Protein AF-A0A6V7Y2M3-F1 (afdb_monomer_lite)

Organism: Meloidogyne enterolobii (NCBI:txid390850)

Structure (mmCIF, N/CA/C/O backbone):
data_AF-A0A6V7Y2M3-F1
#
_entry.id   AF-A0A6V7Y2M3-F1
#
loop_
_atom_site.group_PDB
_atom_site.id
_atom_site.type_symbol
_atom_site.label_atom_id
_atom_site.label_alt_id
_atom_site.label_comp_id
_atom_site.label_asym_id
_atom_site.label_entity_id
_atom_site.label_seq_id
_atom_site.pdbx_PDB_ins_code
_atom_site.Cartn_x
_atom_site.Cartn_y
_atom_site.Cartn_z
_atom_site.occupancy
_atom_site.B_iso_or_equiv
_atom_site.auth_seq_id
_atom_site.auth_comp_id
_atom_site.auth_asym_id
_atom_site.auth_atom_id
_atom_site.pdbx_PDB_model_num
ATOM 1 N N . MET A 1 1 ? 25.873 -4.556 -10.998 1.00 81.50 1 MET A N 1
ATOM 2 C CA . MET A 1 1 ? 27.287 -4.350 -11.364 1.00 81.50 1 MET A CA 1
ATOM 3 C C . MET A 1 1 ? 27.620 -2.895 -11.717 1.00 81.50 1 MET A C 1
ATOM 5 O O . MET A 1 1 ? 28.247 -2.240 -10.895 1.00 81.50 1 MET A O 1
ATOM 9 N N . ILE A 1 2 ? 27.152 -2.348 -12.850 1.00 82.19 2 ILE A N 1
ATOM 10 C CA . ILE A 1 2 ? 27.522 -1.003 -13.364 1.00 82.19 2 ILE A CA 1
ATOM 11 C C . ILE A 1 2 ? 27.383 0.120 -12.317 1.00 82.19 2 ILE A C 1
ATOM 13 O O . ILE A 1 2 ? 28.337 0.841 -12.037 1.00 82.19 2 ILE A O 1
ATOM 17 N N . GLN A 1 3 ? 26.228 0.227 -11.648 1.00 86.12 3 GLN A N 1
ATOM 18 C CA . GLN A 1 3 ? 26.003 1.250 -10.613 1.00 86.12 3 GLN A CA 1
ATOM 19 C C . GLN A 1 3 ? 26.925 1.116 -9.389 1.00 86.12 3 GLN A C 1
ATOM 21 O O . GLN A 1 3 ? 27.174 2.106 -8.708 1.00 86.12 3 GLN A O 1
ATOM 26 N N . ARG A 1 4 ? 27.410 -0.098 -9.078 1.00 85.06 4 ARG A N 1
ATOM 27 C CA . ARG A 1 4 ? 28.353 -0.325 -7.969 1.00 85.06 4 ARG A CA 1
ATOM 28 C C . ARG A 1 4 ? 29.742 0.184 -8.351 1.00 85.06 4 ARG A C 1
ATOM 30 O O . ARG A 1 4 ? 30.324 0.926 -7.570 1.00 85.06 4 ARG A O 1
ATOM 37 N N . ARG A 1 5 ? 30.207 -0.117 -9.572 1.00 82.25 5 ARG A N 1
ATOM 38 C CA . ARG A 1 5 ? 31.463 0.423 -10.127 1.00 82.25 5 ARG A CA 1
ATOM 39 C C . ARG A 1 5 ? 31.449 1.954 -10.163 1.00 82.25 5 ARG A C 1
ATOM 41 O O . ARG A 1 5 ? 32.404 2.582 -9.735 1.00 82.25 5 ARG A O 1
ATOM 48 N N . GLY A 1 6 ? 30.319 2.563 -10.531 1.00 83.38 6 GLY A N 1
ATOM 49 C CA . GLY A 1 6 ? 30.146 4.024 -10.543 1.00 83.38 6 GLY A CA 1
ATOM 50 C C . GLY A 1 6 ? 30.219 4.735 -9.179 1.00 83.38 6 GLY A C 1
ATOM 51 O O . GLY A 1 6 ? 30.109 5.964 -9.141 1.00 83.38 6 GLY A O 1
ATOM 52 N N . ARG A 1 7 ? 30.382 3.999 -8.066 1.00 87.25 7 ARG A N 1
ATOM 53 C CA . ARG A 1 7 ? 30.661 4.559 -6.729 1.00 87.25 7 ARG A CA 1
ATOM 54 C C . ARG A 1 7 ? 32.150 4.821 -6.498 1.00 87.25 7 ARG A C 1
ATOM 56 O O . ARG A 1 7 ? 32.467 5.694 -5.702 1.00 87.25 7 ARG A O 1
ATOM 63 N N . ALA A 1 8 ? 33.035 4.113 -7.199 1.00 84.44 8 ALA A N 1
ATOM 64 C CA . ALA A 1 8 ? 34.479 4.302 -7.130 1.00 84.44 8 ALA A CA 1
ATOM 65 C C . ALA A 1 8 ? 34.948 4.974 -8.431 1.00 84.44 8 ALA A C 1
ATOM 67 O O . ALA A 1 8 ? 35.197 4.319 -9.439 1.00 84.44 8 ALA A O 1
ATOM 68 N N . ARG A 1 9 ? 34.943 6.314 -8.430 1.00 84.50 9 ARG A N 1
ATOM 69 C CA . ARG A 1 9 ? 35.162 7.148 -9.630 1.00 84.50 9 ARG A CA 1
ATOM 70 C C . ARG A 1 9 ? 36.597 7.637 -9.790 1.00 84.50 9 ARG A C 1
ATOM 72 O O . ARG A 1 9 ? 36.931 8.198 -10.828 1.00 84.50 9 ARG A O 1
ATOM 79 N N . GLN A 1 10 ? 37.429 7.451 -8.768 1.00 90.25 10 GLN A N 1
ATOM 80 C CA . GLN A 1 10 ? 38.828 7.845 -8.826 1.00 90.25 10 GLN A CA 1
ATOM 81 C C . GLN A 1 10 ? 39.563 6.986 -9.859 1.00 90.25 10 GLN A C 1
ATOM 83 O O . GLN A 1 10 ? 39.274 5.794 -10.015 1.00 90.25 10 GLN A O 1
ATOM 88 N N . LYS A 1 11 ? 40.526 7.586 -10.562 1.00 87.88 11 LYS A N 1
ATOM 89 C CA . LYS A 1 11 ? 41.384 6.863 -11.503 1.00 87.88 11 LYS A CA 1
ATOM 90 C C . LYS A 1 11 ? 42.039 5.670 -10.792 1.00 87.88 11 LYS A C 1
ATOM 92 O O . LYS A 1 11 ? 42.517 5.815 -9.673 1.00 87.88 11 LYS A O 1
ATOM 97 N N . ASN A 1 12 ? 42.043 4.509 -11.447 1.00 87.25 12 ASN A N 1
ATOM 98 C CA . ASN A 1 12 ? 42.551 3.235 -10.913 1.00 87.25 12 ASN A CA 1
ATOM 99 C C . ASN A 1 12 ? 41.790 2.688 -9.688 1.00 87.25 12 ASN A C 1
ATOM 101 O O . ASN A 1 12 ? 42.347 1.931 -8.897 1.00 87.25 12 ASN A O 1
ATOM 105 N N . SER A 1 13 ? 40.511 3.039 -9.534 1.00 87.94 13 SER A N 1
ATOM 106 C CA . SER A 1 13 ? 39.651 2.418 -8.522 1.00 87.94 13 SER A CA 1
ATOM 107 C C . SER A 1 13 ? 39.492 0.913 -8.752 1.00 87.94 13 SER A C 1
ATOM 109 O O . SER A 1 13 ? 39.280 0.462 -9.878 1.00 87.94 13 SER A O 1
ATOM 111 N N . LEU A 1 14 ? 39.520 0.144 -7.664 1.00 86.38 14 LEU A N 1
ATOM 112 C CA . LEU A 1 14 ? 39.331 -1.305 -7.677 1.00 86.38 14 LEU A CA 1
ATOM 113 C C . LEU A 1 14 ? 37.933 -1.673 -7.172 1.00 86.38 14 LEU A C 1
ATOM 115 O O . LEU A 1 14 ? 37.422 -1.093 -6.216 1.00 86.38 14 LEU A O 1
ATOM 119 N N . SER A 1 15 ? 37.324 -2.677 -7.801 1.00 86.06 15 SER A N 1
ATOM 120 C CA . SER A 1 15 ? 36.087 -3.302 -7.332 1.00 86.06 15 SER A CA 1
ATOM 121 C C . SER A 1 15 ? 36.330 -4.800 -7.229 1.00 86.06 15 SER A C 1
ATOM 123 O O . SER A 1 15 ? 36.499 -5.468 -8.244 1.00 86.06 15 SER A O 1
ATOM 125 N N . ILE A 1 16 ? 36.353 -5.313 -6.001 1.00 88.00 16 ILE A N 1
ATOM 126 C CA . ILE A 1 16 ? 36.665 -6.714 -5.703 1.00 88.00 16 ILE A CA 1
ATOM 127 C C . ILE A 1 16 ? 35.368 -7.432 -5.324 1.00 88.00 16 ILE A C 1
ATOM 129 O O . ILE A 1 16 ? 34.601 -6.934 -4.498 1.00 88.00 16 ILE A O 1
ATOM 133 N N . LEU A 1 17 ? 35.114 -8.589 -5.939 1.00 88.62 17 LEU A N 1
ATOM 134 C CA . LEU A 1 17 ? 34.044 -9.497 -5.535 1.00 88.62 17 LEU A CA 1
ATOM 135 C C . LEU A 1 17 ? 34.620 -10.517 -4.552 1.00 88.62 17 LEU A C 1
ATOM 137 O O . LEU A 1 17 ? 35.493 -11.296 -4.914 1.00 88.62 17 LEU A O 1
ATOM 141 N N . LEU A 1 18 ? 34.115 -10.518 -3.322 1.00 90.50 18 LEU A N 1
ATOM 142 C CA . LEU A 1 18 ? 34.398 -11.559 -2.338 1.00 90.50 18 LEU A CA 1
ATOM 143 C C . LEU A 1 18 ? 33.155 -12.440 -2.228 1.00 90.50 18 LEU A C 1
ATOM 145 O O . LEU A 1 18 ? 32.134 -12.001 -1.696 1.00 90.50 18 LEU A O 1
ATOM 149 N N . ALA A 1 19 ? 33.223 -13.652 -2.770 1.00 89.69 19 ALA A N 1
ATOM 150 C CA . ALA A 1 19 ? 32.128 -14.612 -2.741 1.00 89.69 19 ALA A CA 1
ATOM 151 C C . ALA A 1 19 ? 32.662 -16.003 -2.385 1.00 89.69 19 ALA A C 1
ATOM 153 O O . ALA A 1 19 ? 33.678 -16.433 -2.918 1.00 89.69 19 ALA A O 1
ATOM 154 N N . LEU A 1 20 ? 31.964 -16.686 -1.476 1.00 89.62 20 LEU A N 1
ATOM 155 C CA . LEU A 1 20 ? 32.189 -18.101 -1.152 1.00 89.62 20 LEU A CA 1
ATOM 156 C C . LEU A 1 20 ? 31.235 -19.021 -1.931 1.00 89.62 20 LEU A C 1
ATOM 158 O O . LEU A 1 20 ? 31.437 -20.228 -1.983 1.00 89.62 20 LEU A O 1
ATOM 162 N N . ASP A 1 21 ? 30.185 -18.438 -2.511 1.00 92.94 21 ASP A N 1
ATOM 163 C CA . ASP A 1 21 ? 29.147 -19.119 -3.276 1.00 92.94 21 ASP A CA 1
ATOM 164 C C . ASP A 1 21 ? 29.395 -18.936 -4.779 1.00 92.94 21 ASP A C 1
ATOM 166 O O . ASP A 1 21 ? 29.441 -17.809 -5.287 1.00 92.94 21 ASP A O 1
ATOM 170 N N . THR A 1 22 ? 29.509 -20.054 -5.493 1.00 88.19 22 THR A N 1
ATOM 171 C CA . THR A 1 22 ? 29.711 -20.097 -6.946 1.00 88.19 22 THR A CA 1
ATOM 172 C C . THR A 1 22 ? 28.516 -19.534 -7.716 1.00 88.19 22 THR A C 1
ATOM 174 O O . THR A 1 22 ? 28.684 -19.007 -8.818 1.00 88.19 22 THR A O 1
ATOM 177 N N . GLY A 1 23 ? 27.311 -19.547 -7.135 1.00 91.75 23 GLY A N 1
ATOM 178 C CA . GLY A 1 23 ? 26.132 -18.920 -7.733 1.00 91.75 23 GLY A CA 1
ATOM 179 C C . GLY A 1 23 ? 26.277 -17.401 -7.868 1.00 91.75 23 GLY A C 1
ATOM 180 O O . GLY A 1 23 ? 25.844 -16.813 -8.863 1.00 91.75 23 GLY A O 1
ATOM 181 N N . VAL A 1 24 ? 26.941 -16.754 -6.904 1.00 88.62 24 VAL A N 1
ATOM 182 C CA . VAL A 1 24 ? 27.200 -15.306 -6.933 1.00 88.62 24 VAL A CA 1
ATOM 183 C C . VAL A 1 24 ? 28.228 -14.956 -8.008 1.00 88.62 24 VAL A C 1
ATOM 185 O O . VAL A 1 24 ? 28.047 -13.973 -8.728 1.00 88.62 24 VAL A O 1
ATOM 188 N N . GLU A 1 25 ? 29.272 -15.773 -8.153 1.00 89.56 25 GLU A N 1
ATOM 189 C CA . GLU A 1 25 ? 30.275 -15.625 -9.211 1.00 89.56 25 GLU A CA 1
ATOM 190 C C . GLU A 1 25 ? 29.639 -15.746 -10.603 1.00 89.56 25 GLU A C 1
ATOM 192 O O . GLU A 1 25 ? 29.791 -14.851 -11.440 1.00 89.56 25 GLU A O 1
ATOM 197 N N . GLN A 1 26 ? 28.849 -16.799 -10.833 1.00 91.81 26 GLN A N 1
ATOM 198 C CA . GLN A 1 26 ? 28.147 -17.010 -12.102 1.00 91.81 26 GLN A CA 1
ATOM 199 C C . GLN A 1 26 ? 27.176 -15.868 -12.416 1.00 91.81 26 GLN A C 1
ATOM 201 O O . GLN A 1 26 ? 27.116 -15.394 -13.553 1.00 91.81 26 GLN A O 1
ATOM 206 N N . ALA A 1 27 ? 26.433 -15.383 -11.418 1.00 91.88 27 ALA A N 1
ATOM 207 C CA . ALA A 1 27 ? 25.538 -14.245 -11.592 1.00 91.88 27 ALA A CA 1
ATOM 208 C C . ALA A 1 27 ? 26.299 -12.970 -11.989 1.00 91.88 27 ALA A C 1
ATOM 210 O O . ALA A 1 27 ? 25.821 -12.208 -12.836 1.00 91.88 27 ALA A O 1
ATOM 211 N N . GLU A 1 28 ? 27.482 -12.736 -11.414 1.00 91.00 28 GLU A N 1
ATOM 212 C CA . GLU A 1 28 ? 28.319 -11.594 -11.776 1.00 91.00 28 GLU A CA 1
ATOM 213 C C . GLU A 1 28 ? 28.882 -11.756 -13.195 1.00 91.00 28 GLU A C 1
ATOM 215 O O . GLU A 1 28 ? 28.772 -10.831 -13.997 1.00 91.00 28 GLU A O 1
ATOM 220 N N . TYR A 1 29 ? 29.342 -12.944 -13.582 1.00 91.56 29 TYR A N 1
ATOM 221 C CA . TYR A 1 29 ? 29.767 -13.212 -14.959 1.00 91.56 29 TYR A CA 1
ATOM 222 C C . TYR A 1 29 ? 28.636 -12.988 -15.983 1.00 91.56 29 TYR A C 1
ATOM 224 O O . TYR A 1 29 ? 28.813 -12.283 -16.983 1.00 91.56 29 TYR A O 1
ATOM 232 N N . LEU A 1 30 ? 27.427 -13.485 -15.701 1.00 94.62 30 LEU A N 1
ATOM 233 C CA . LEU A 1 30 ? 26.243 -13.251 -16.537 1.00 94.62 30 LEU A CA 1
ATOM 234 C C . LEU A 1 30 ? 25.892 -11.763 -16.644 1.00 94.62 30 LEU A C 1
ATOM 236 O O . LEU A 1 30 ? 25.469 -11.296 -17.703 1.00 94.62 30 LEU A O 1
ATOM 240 N N . ASN A 1 31 ? 26.067 -10.995 -15.569 1.00 93.50 31 ASN A N 1
ATOM 241 C CA . ASN A 1 31 ? 25.846 -9.552 -15.601 1.00 93.50 31 ASN A CA 1
ATOM 242 C C . ASN A 1 31 ? 26.855 -8.833 -16.514 1.00 93.50 31 ASN A C 1
ATOM 244 O O . ASN A 1 31 ? 26.456 -7.883 -17.188 1.00 93.50 31 ASN A O 1
ATOM 248 N N . MET A 1 32 ? 28.110 -9.297 -16.597 1.00 92.25 32 MET A N 1
ATOM 249 C CA . MET A 1 32 ? 29.107 -8.747 -17.531 1.00 92.25 32 MET A CA 1
ATOM 250 C C . MET A 1 32 ? 28.706 -9.024 -18.980 1.00 92.25 32 MET A C 1
ATOM 252 O O . MET A 1 32 ? 28.772 -8.136 -19.829 1.00 92.25 32 MET A O 1
ATOM 256 N N . GLN A 1 33 ? 28.231 -10.240 -19.265 1.00 95.25 33 GLN A N 1
ATOM 257 C CA . GLN A 1 33 ? 27.738 -10.585 -20.599 1.00 95.25 33 GLN A CA 1
ATOM 258 C C . GLN A 1 33 ? 26.510 -9.752 -20.991 1.00 95.25 33 GLN A C 1
ATOM 260 O O . GLN A 1 33 ? 26.429 -9.265 -22.120 1.00 95.25 33 GLN A O 1
ATOM 265 N N . LYS A 1 34 ? 25.574 -9.533 -20.058 1.00 95.56 34 LYS A N 1
ATOM 266 C CA . LYS A 1 34 ? 24.408 -8.658 -20.270 1.00 95.56 34 LYS A CA 1
ATOM 267 C C . LYS A 1 34 ? 24.815 -7.211 -20.540 1.00 95.56 34 LYS A C 1
ATOM 269 O O . LYS A 1 34 ? 24.211 -6.576 -21.397 1.00 95.56 34 LYS A O 1
ATOM 274 N N . GLU A 1 35 ? 25.832 -6.698 -19.848 1.00 94.38 35 GLU A N 1
ATOM 275 C CA . GLU A 1 35 ? 26.394 -5.366 -20.106 1.00 94.38 35 GLU A CA 1
ATOM 276 C C . GLU A 1 35 ? 26.969 -5.274 -21.529 1.00 94.38 35 GLU A C 1
ATOM 278 O O . GLU A 1 35 ? 26.619 -4.356 -22.271 1.00 94.38 35 GLU A O 1
ATOM 283 N N . ALA A 1 36 ? 27.760 -6.261 -21.958 1.00 94.38 36 ALA A N 1
ATOM 284 C CA . ALA A 1 36 ? 28.292 -6.306 -23.321 1.00 94.38 36 ALA A CA 1
ATOM 285 C C . ALA A 1 36 ? 27.179 -6.395 -24.382 1.00 94.38 36 ALA A C 1
ATOM 287 O O . ALA A 1 36 ? 27.228 -5.703 -25.401 1.00 94.38 36 ALA A O 1
ATOM 288 N N . MET A 1 37 ? 26.151 -7.212 -24.139 1.00 96.75 37 MET A N 1
ATOM 289 C CA . MET A 1 37 ? 24.987 -7.325 -25.020 1.00 96.75 37 MET A CA 1
ATOM 290 C C . MET A 1 37 ? 24.211 -6.006 -25.100 1.00 96.75 37 MET A C 1
ATOM 292 O O . MET A 1 37 ? 23.880 -5.564 -26.196 1.00 96.75 37 MET A O 1
ATOM 296 N N . MET A 1 38 ? 23.982 -5.343 -23.963 1.00 96.06 38 MET A N 1
ATOM 297 C CA . MET A 1 38 ? 23.338 -4.030 -23.905 1.00 96.06 38 MET A CA 1
ATOM 298 C C . MET A 1 38 ? 24.094 -3.005 -24.757 1.00 96.06 38 MET A C 1
ATOM 300 O O . MET A 1 38 ? 23.467 -2.304 -25.547 1.00 96.06 38 MET A O 1
ATOM 304 N N . MET A 1 39 ? 25.426 -2.950 -24.651 1.00 95.44 39 MET A N 1
ATOM 305 C CA . MET A 1 39 ? 26.241 -2.037 -25.461 1.00 95.44 39 MET A CA 1
ATOM 306 C C . MET A 1 39 ? 26.124 -2.327 -26.961 1.00 95.44 39 MET A C 1
ATOM 308 O O . MET A 1 39 ? 25.963 -1.396 -27.745 1.00 95.44 39 MET A O 1
ATOM 312 N N . ARG A 1 40 ? 26.123 -3.603 -27.369 1.00 96.25 40 ARG A N 1
ATOM 313 C CA . ARG A 1 40 ? 25.898 -3.985 -28.776 1.00 96.25 40 ARG A CA 1
ATOM 314 C C . ARG A 1 40 ? 24.517 -3.560 -29.273 1.00 96.25 40 ARG A C 1
ATOM 316 O O . ARG A 1 40 ? 24.406 -3.031 -30.373 1.00 96.25 40 ARG A O 1
ATOM 323 N N . CYS A 1 41 ? 23.476 -3.743 -28.460 1.00 95.12 41 CYS A N 1
ATOM 324 C CA . CYS A 1 41 ? 22.132 -3.275 -28.795 1.00 95.12 41 CYS A CA 1
ATOM 325 C C . CYS A 1 41 ? 22.076 -1.748 -28.933 1.00 95.12 41 CYS A C 1
ATOM 327 O O . CYS A 1 41 ? 21.407 -1.255 -29.832 1.00 95.12 41 CYS A O 1
ATOM 329 N N . LEU A 1 42 ? 22.778 -0.998 -28.077 1.00 94.38 42 LEU A N 1
ATOM 330 C CA . LEU A 1 42 ? 22.834 0.464 -28.170 1.00 94.38 42 LEU A CA 1
ATOM 331 C C . LEU A 1 42 ? 23.505 0.931 -29.463 1.00 94.38 42 LEU A C 1
ATOM 333 O O . LEU A 1 42 ? 22.960 1.810 -30.123 1.00 94.38 42 LEU A O 1
ATOM 337 N N . ILE A 1 43 ? 24.629 0.318 -29.843 1.00 95.38 43 ILE A N 1
ATOM 338 C CA . ILE A 1 43 ? 25.310 0.613 -31.112 1.00 95.38 43 ILE A CA 1
ATOM 339 C C . ILE A 1 43 ? 24.364 0.338 -32.285 1.00 95.38 43 ILE A C 1
ATOM 341 O O . ILE A 1 43 ? 24.123 1.215 -33.106 1.00 95.38 43 ILE A O 1
ATOM 345 N N . ASN A 1 44 ? 23.726 -0.833 -32.301 1.00 94.06 44 ASN A N 1
ATOM 346 C CA . ASN A 1 44 ? 22.784 -1.186 -33.360 1.00 94.06 44 ASN A CA 1
ATOM 347 C C . ASN A 1 44 ? 21.578 -0.224 -33.440 1.00 94.06 44 ASN A C 1
ATOM 349 O O . ASN A 1 44 ? 21.119 0.119 -34.530 1.00 94.06 44 ASN A O 1
ATOM 353 N N . LEU A 1 45 ? 21.078 0.252 -32.295 1.00 92.31 45 LEU A N 1
ATOM 354 C CA . LEU A 1 45 ? 20.019 1.263 -32.248 1.00 92.31 45 LEU A CA 1
ATOM 355 C C . LEU A 1 45 ? 20.484 2.618 -32.793 1.00 92.31 45 LEU A C 1
ATOM 357 O O . LEU A 1 45 ? 19.697 3.292 -33.449 1.00 92.31 45 LEU A O 1
ATOM 361 N N . GLN A 1 46 ? 21.733 3.010 -32.532 1.00 90.94 46 GLN A N 1
ATOM 362 C CA . GLN A 1 46 ? 22.326 4.244 -33.061 1.00 90.94 46 GLN A CA 1
ATOM 363 C C . GLN A 1 46 ? 22.559 4.174 -34.576 1.00 90.94 46 GLN A C 1
ATOM 365 O O . GLN A 1 46 ? 22.417 5.183 -35.258 1.00 90.94 46 GLN A O 1
ATOM 370 N N . GLU A 1 47 ? 22.879 2.992 -35.101 1.00 93.12 47 GLU A N 1
ATOM 371 C CA . GLU A 1 47 ? 23.061 2.740 -36.538 1.00 93.12 47 GLU A CA 1
ATOM 372 C C . GLU A 1 47 ? 21.729 2.624 -37.300 1.00 93.12 47 GLU A C 1
ATOM 374 O O . GLU A 1 47 ? 21.682 2.767 -38.523 1.00 93.12 47 GLU A O 1
ATOM 379 N N . THR A 1 48 ? 20.625 2.368 -36.594 1.00 91.38 48 THR A N 1
ATOM 380 C CA . THR A 1 48 ? 19.295 2.270 -37.201 1.00 91.38 48 THR A CA 1
ATOM 381 C C . THR A 1 48 ? 18.800 3.651 -37.629 1.00 91.38 48 THR A C 1
ATOM 383 O O . THR A 1 48 ? 18.814 4.600 -36.849 1.00 91.38 48 THR A O 1
ATOM 386 N N . SER A 1 49 ? 18.284 3.767 -38.858 1.00 93.06 49 SER A N 1
ATOM 387 C CA . SER A 1 49 ? 17.736 5.037 -39.347 1.00 93.06 49 SER A CA 1
ATOM 388 C C . SER A 1 49 ? 16.579 5.540 -38.476 1.00 93.06 49 SER A C 1
ATOM 390 O O . SER A 1 49 ? 15.744 4.766 -37.996 1.00 93.06 49 SER A O 1
ATOM 392 N N . GLU A 1 50 ? 16.491 6.861 -38.312 1.00 92.81 50 GLU A N 1
ATOM 393 C CA . GLU A 1 50 ? 15.495 7.494 -37.443 1.00 92.81 50 GLU A CA 1
ATOM 394 C C . GLU A 1 50 ? 14.057 7.100 -37.820 1.00 92.81 50 GLU A C 1
ATOM 396 O O . GLU A 1 50 ? 13.233 6.816 -36.949 1.00 92.81 50 GLU A O 1
ATOM 401 N N . THR A 1 51 ? 13.758 7.017 -39.119 1.00 93.38 51 THR A N 1
ATOM 402 C CA . THR A 1 51 ? 12.442 6.609 -39.632 1.00 93.38 51 THR A CA 1
ATOM 403 C C . THR A 1 51 ? 12.093 5.178 -39.224 1.00 93.38 51 THR A C 1
ATOM 405 O O . THR A 1 51 ? 10.992 4.924 -38.730 1.00 93.38 51 THR A O 1
ATOM 408 N N . ASN A 1 52 ? 13.035 4.240 -39.366 1.00 92.75 52 ASN A N 1
ATOM 409 C CA . ASN A 1 52 ? 12.817 2.846 -38.982 1.00 92.75 52 ASN A CA 1
ATOM 410 C C . ASN A 1 52 ? 12.657 2.708 -37.467 1.00 92.75 52 ASN A C 1
ATOM 412 O O . ASN A 1 52 ? 11.756 2.003 -37.007 1.00 92.75 52 ASN A O 1
ATOM 416 N N . LEU A 1 53 ? 13.472 3.424 -36.692 1.00 93.31 53 LEU A N 1
ATOM 417 C CA . LEU A 1 53 ? 13.381 3.419 -35.238 1.00 93.31 53 LEU A CA 1
ATOM 418 C C . LEU A 1 53 ? 12.037 3.988 -34.754 1.00 93.31 53 LEU A C 1
ATOM 420 O O . LEU A 1 53 ? 11.375 3.376 -33.913 1.00 93.31 53 LEU A O 1
ATOM 424 N N . LYS A 1 54 ? 11.576 5.109 -35.326 1.00 94.56 54 LYS A N 1
ATOM 425 C CA . LYS A 1 54 ? 10.249 5.687 -35.038 1.00 94.56 54 LYS A CA 1
ATOM 426 C C . LYS A 1 54 ? 9.124 4.695 -35.326 1.00 94.56 54 LYS A C 1
ATOM 428 O O . LYS A 1 54 ? 8.231 4.533 -34.493 1.00 94.56 54 LYS A O 1
ATOM 433 N N . ASN A 1 55 ? 9.184 3.998 -36.459 1.00 95.31 55 ASN A N 1
ATOM 434 C CA . ASN A 1 55 ? 8.183 2.994 -36.824 1.00 95.31 55 ASN A CA 1
ATOM 435 C C . ASN A 1 55 ? 8.153 1.826 -35.826 1.00 95.31 55 ASN A C 1
ATOM 437 O O . ASN A 1 55 ? 7.075 1.442 -35.370 1.00 95.31 55 ASN A O 1
ATOM 441 N N . GLN A 1 56 ? 9.318 1.315 -35.414 1.00 93.81 56 GLN A N 1
ATOM 442 C CA . GLN A 1 56 ? 9.409 0.258 -34.399 1.00 93.81 56 GLN A CA 1
ATOM 443 C C . GLN A 1 56 ? 8.858 0.709 -33.039 1.00 93.81 56 GLN A C 1
ATOM 445 O O . GLN A 1 56 ? 8.108 -0.029 -32.396 1.00 93.81 56 GLN A O 1
ATOM 450 N N . ILE A 1 57 ? 9.176 1.936 -32.613 1.00 95.31 57 ILE A N 1
ATOM 451 C CA . ILE A 1 57 ? 8.648 2.515 -31.369 1.00 95.31 57 ILE A CA 1
ATOM 452 C C . ILE A 1 57 ? 7.123 2.624 -31.435 1.00 95.31 57 ILE A C 1
ATOM 454 O O . ILE A 1 57 ? 6.441 2.241 -30.482 1.00 95.31 57 ILE A O 1
ATOM 458 N N . ASN A 1 58 ? 6.574 3.112 -32.548 1.00 96.06 58 ASN A N 1
ATOM 459 C CA . ASN A 1 58 ? 5.129 3.246 -32.724 1.00 96.06 58 ASN A CA 1
ATOM 460 C C . ASN A 1 58 ? 4.427 1.883 -32.715 1.00 96.06 58 ASN A C 1
ATOM 462 O O . ASN A 1 58 ? 3.429 1.725 -32.011 1.00 96.06 58 ASN A O 1
ATOM 466 N N . ALA A 1 59 ? 4.988 0.880 -33.394 1.00 96.31 59 ALA A N 1
ATOM 467 C CA . ALA A 1 59 ? 4.473 -0.487 -33.358 1.00 96.31 59 ALA A CA 1
ATOM 468 C C . ALA A 1 59 ? 4.464 -1.057 -31.928 1.00 96.31 59 ALA A C 1
ATOM 470 O O . ALA A 1 59 ? 3.459 -1.614 -31.487 1.00 96.31 59 ALA A O 1
ATOM 471 N N . LYS A 1 60 ? 5.543 -0.850 -31.160 1.00 95.56 60 LYS A N 1
ATOM 472 C CA . LYS A 1 60 ? 5.632 -1.297 -29.759 1.00 95.56 60 LYS A CA 1
ATOM 473 C C . LYS A 1 60 ? 4.682 -0.548 -28.823 1.00 95.56 60 LYS A C 1
ATOM 475 O O . LYS A 1 60 ? 4.175 -1.141 -27.870 1.00 95.56 60 LYS A O 1
ATOM 480 N N . ARG A 1 61 ? 4.424 0.741 -29.068 1.00 95.81 61 ARG A N 1
ATOM 481 C CA . ARG A 1 61 ? 3.416 1.518 -28.324 1.00 95.81 61 ARG A CA 1
ATOM 482 C C . ARG A 1 61 ? 2.011 0.983 -28.572 1.00 95.81 61 ARG A C 1
ATOM 484 O O . ARG A 1 61 ? 1.257 0.814 -27.618 1.00 95.81 61 ARG A O 1
ATOM 491 N N . GLU A 1 62 ? 1.683 0.688 -29.823 1.00 96.12 62 GLU A N 1
ATOM 492 C CA . GLU A 1 62 ? 0.382 0.134 -30.192 1.00 96.12 62 GLU A CA 1
ATOM 493 C C . GLU A 1 62 ? 0.191 -1.288 -29.640 1.00 96.12 62 GLU A C 1
ATOM 495 O O . GLU A 1 62 ? -0.852 -1.598 -29.068 1.00 96.12 62 GLU A O 1
ATOM 500 N N . GLU A 1 63 ? 1.222 -2.136 -29.704 1.00 96.12 63 GLU A N 1
ATOM 501 C CA . GLU A 1 63 ? 1.215 -3.458 -29.065 1.00 96.12 63 GLU A CA 1
ATOM 502 C C . GLU A 1 63 ? 0.941 -3.352 -27.556 1.00 96.12 63 GLU A C 1
ATOM 504 O O . GLU A 1 63 ? 0.073 -4.052 -27.027 1.00 96.12 63 GLU A O 1
ATOM 509 N N . ARG A 1 64 ? 1.626 -2.431 -26.866 1.00 94.75 64 ARG A N 1
ATOM 510 C CA . ARG A 1 64 ? 1.416 -2.177 -25.435 1.00 94.75 64 ARG A CA 1
ATOM 511 C C . ARG A 1 64 ? -0.016 -1.736 -25.141 1.00 94.75 64 ARG A C 1
ATOM 513 O O . ARG A 1 64 ? -0.633 -2.301 -24.241 1.00 94.75 64 ARG A O 1
ATOM 520 N N . ARG A 1 65 ? -0.557 -0.794 -25.919 1.00 95.06 65 ARG A N 1
ATOM 521 C CA . ARG A 1 65 ? -1.942 -0.322 -25.770 1.00 95.06 65 ARG A CA 1
ATOM 522 C C . ARG A 1 65 ? -2.934 -1.482 -25.866 1.00 95.06 65 ARG A C 1
ATOM 524 O O . ARG A 1 65 ? -3.788 -1.629 -24.999 1.00 95.06 65 ARG A O 1
ATOM 531 N N . ARG A 1 66 ? -2.779 -2.362 -26.860 1.00 94.25 66 ARG A N 1
ATOM 532 C CA . ARG A 1 66 ? -3.656 -3.536 -27.034 1.00 94.25 66 ARG A CA 1
ATOM 533 C C . ARG A 1 66 ? -3.579 -4.512 -25.861 1.00 94.25 66 ARG A C 1
ATOM 535 O O . ARG A 1 66 ? -4.595 -5.093 -25.474 1.00 94.25 66 ARG A O 1
ATOM 542 N N . ILE A 1 67 ? -2.386 -4.715 -25.300 1.00 93.69 67 ILE A N 1
ATOM 543 C CA . ILE A 1 67 ? -2.200 -5.554 -24.109 1.00 93.69 67 ILE A CA 1
ATOM 544 C C . ILE A 1 67 ? -2.918 -4.930 -22.907 1.00 93.69 67 ILE A C 1
ATOM 546 O O . ILE A 1 67 ? -3.652 -5.635 -22.215 1.00 93.69 67 ILE A O 1
ATOM 550 N N . GLU A 1 68 ? -2.755 -3.626 -22.687 1.00 91.31 68 GLU A N 1
ATOM 551 C CA . GLU A 1 68 ? -3.405 -2.890 -21.596 1.00 91.31 68 GLU A CA 1
ATOM 552 C C . GLU A 1 68 ? -4.936 -2.925 -21.725 1.00 91.31 68 GLU A C 1
ATOM 554 O O . GLU A 1 68 ? -5.628 -3.277 -20.770 1.00 91.31 68 GLU A O 1
ATOM 559 N N . GLU A 1 69 ? -5.482 -2.680 -22.918 1.00 92.88 69 GLU A N 1
ATOM 560 C CA . GLU A 1 69 ? -6.924 -2.781 -23.184 1.00 92.88 69 GLU A CA 1
ATOM 561 C C . GLU A 1 69 ? -7.472 -4.185 -22.910 1.00 92.88 69 GLU A C 1
ATOM 563 O O . GLU A 1 69 ? -8.539 -4.347 -22.309 1.00 92.88 69 GLU A O 1
ATOM 568 N N . ARG A 1 70 ? -6.740 -5.229 -23.320 1.00 91.19 70 ARG A N 1
ATOM 569 C CA . ARG A 1 70 ? -7.124 -6.616 -23.034 1.00 91.19 70 ARG A CA 1
ATOM 570 C C . ARG A 1 70 ? -7.119 -6.888 -21.531 1.00 91.19 70 ARG A C 1
ATOM 572 O O . ARG A 1 70 ? -8.044 -7.527 -21.031 1.00 91.19 70 ARG A O 1
ATOM 579 N N . GLN A 1 71 ? -6.110 -6.404 -20.812 1.00 87.31 71 GLN A N 1
ATOM 580 C CA . GLN A 1 71 ? -6.032 -6.548 -19.358 1.00 87.31 71 GLN A CA 1
ATOM 581 C C . GLN A 1 71 ? -7.195 -5.837 -18.659 1.00 87.31 71 GLN A C 1
ATOM 583 O O . GLN A 1 71 ? -7.802 -6.425 -17.765 1.00 87.31 71 GLN A O 1
ATOM 588 N N . LEU A 1 72 ? -7.567 -4.632 -19.102 1.00 85.62 72 LEU A N 1
ATOM 589 C CA . LEU A 1 72 ? -8.717 -3.898 -18.567 1.00 85.62 72 LEU A CA 1
ATOM 590 C C . LEU A 1 72 ? -10.026 -4.676 -18.740 1.00 85.62 72 LEU A C 1
ATOM 592 O O . LEU A 1 72 ? -10.763 -4.840 -17.768 1.00 85.62 72 LEU A O 1
ATOM 596 N N . LYS A 1 73 ? -10.273 -5.244 -19.927 1.00 88.31 73 LYS A N 1
ATOM 597 C CA . LYS A 1 73 ? -11.459 -6.084 -20.180 1.00 88.31 73 LYS A CA 1
ATOM 598 C C . LYS A 1 73 ? -11.500 -7.314 -19.269 1.00 88.31 73 LYS A C 1
ATOM 600 O O . LYS A 1 73 ? -12.545 -7.648 -18.714 1.00 88.31 73 LYS A O 1
ATOM 605 N N . VAL A 1 74 ? -10.360 -7.981 -19.068 1.00 85.19 74 VAL A N 1
ATOM 606 C CA . VAL A 1 74 ? -10.264 -9.131 -18.149 1.00 85.19 74 VAL A CA 1
ATOM 607 C C . VAL A 1 74 ? -10.562 -8.712 -16.707 1.00 85.19 74 VAL A C 1
ATOM 609 O O . VAL A 1 74 ? -11.277 -9.423 -15.998 1.00 85.19 74 VAL A O 1
ATOM 612 N N . LEU A 1 75 ? -10.041 -7.563 -16.270 1.00 80.56 75 LEU A N 1
ATOM 613 C CA . LEU A 1 75 ? -10.298 -7.024 -14.935 1.00 80.56 75 LEU A CA 1
ATOM 614 C C . LEU A 1 75 ? -11.773 -6.665 -14.737 1.00 80.56 75 LEU A C 1
ATOM 616 O O . LEU A 1 75 ? -12.319 -6.941 -13.672 1.00 80.56 75 LEU A O 1
ATOM 620 N N . GLU A 1 76 ? -12.434 -6.112 -15.751 1.00 82.44 76 GLU A N 1
ATOM 621 C CA . GLU A 1 76 ? -13.859 -5.776 -15.704 1.00 82.44 76 GLU A CA 1
ATOM 622 C C . GLU A 1 76 ? -14.739 -7.026 -15.576 1.00 82.44 76 GLU A C 1
ATOM 624 O O . GLU A 1 76 ? -15.579 -7.108 -14.677 1.00 82.44 76 GLU A O 1
ATOM 629 N N . VAL A 1 77 ? -14.484 -8.055 -16.391 1.00 83.19 77 VAL A N 1
ATOM 630 C CA . VAL A 1 77 ? -15.197 -9.340 -16.295 1.00 83.19 77 VAL A CA 1
ATOM 631 C C . VAL A 1 77 ? -14.990 -9.986 -14.923 1.00 83.19 77 VAL A C 1
ATOM 633 O O . VAL A 1 77 ? -15.943 -10.492 -14.326 1.00 83.19 77 VAL A O 1
ATOM 636 N N . LYS A 1 78 ? -13.762 -9.958 -14.387 1.00 79.38 78 LYS A N 1
ATOM 637 C CA . LYS A 1 78 ? -13.491 -10.440 -13.023 1.00 79.38 78 LYS A CA 1
ATOM 638 C C . LYS A 1 78 ? -14.270 -9.636 -11.986 1.00 79.38 78 LYS A C 1
ATOM 640 O O . LYS A 1 78 ? -14.928 -10.230 -11.136 1.00 79.38 78 LYS A O 1
ATOM 645 N N . ARG A 1 79 ? -14.263 -8.306 -12.092 1.00 77.31 79 ARG A N 1
ATOM 646 C CA . ARG A 1 79 ? -14.990 -7.409 -11.188 1.00 77.31 79 ARG A CA 1
ATOM 647 C C . ARG A 1 79 ? -16.479 -7.758 -11.143 1.00 77.31 79 ARG A C 1
ATOM 649 O O . ARG A 1 79 ? -17.037 -7.880 -10.056 1.00 77.31 79 ARG A O 1
ATOM 656 N N . LEU A 1 80 ? -17.112 -8.001 -12.290 1.00 78.06 80 LEU A N 1
ATOM 657 C CA . LEU A 1 80 ? -18.522 -8.403 -12.344 1.00 78.06 80 LEU A CA 1
ATOM 658 C C . LEU A 1 80 ? -18.784 -9.727 -11.603 1.00 78.06 80 LEU A C 1
ATOM 660 O O . LEU A 1 80 ? -19.746 -9.818 -10.843 1.00 78.06 80 LEU A O 1
ATOM 664 N N . LYS A 1 81 ? -17.895 -10.721 -11.733 1.00 79.31 81 LYS A N 1
ATOM 665 C CA . LYS A 1 81 ? -18.021 -12.021 -11.039 1.00 79.31 81 LYS A CA 1
ATOM 666 C C . LYS A 1 81 ? -17.890 -11.926 -9.515 1.00 79.31 81 LYS A C 1
ATOM 668 O O . LYS A 1 81 ? -18.452 -12.755 -8.800 1.00 79.31 81 LYS A O 1
ATOM 673 N N . LEU A 1 82 ? -17.137 -10.949 -9.013 1.00 79.94 82 LEU A N 1
ATOM 674 C CA . LEU A 1 82 ? -16.892 -10.772 -7.578 1.00 79.94 82 LEU A CA 1
ATOM 675 C C . LEU A 1 82 ? -17.922 -9.869 -6.889 1.00 79.94 82 LEU A C 1
ATOM 677 O O . LEU A 1 82 ? -17.925 -9.779 -5.664 1.00 79.94 82 LEU A O 1
ATOM 681 N N . ASN A 1 83 ? -18.799 -9.202 -7.645 1.00 72.88 83 ASN A N 1
ATOM 682 C CA . ASN A 1 83 ? -19.660 -8.141 -7.115 1.00 72.88 83 ASN A CA 1
ATOM 683 C C . ASN A 1 83 ? -20.668 -8.627 -6.057 1.00 72.88 83 ASN A C 1
ATOM 685 O O . ASN A 1 83 ? -21.054 -7.859 -5.181 1.00 72.88 83 ASN A O 1
ATOM 689 N N . ASN A 1 84 ? -21.043 -9.908 -6.107 1.00 73.44 84 ASN A N 1
ATOM 690 C CA . ASN A 1 84 ? -21.984 -10.521 -5.168 1.00 73.44 84 ASN A CA 1
ATOM 691 C C . ASN A 1 84 ? -21.307 -11.304 -4.037 1.00 73.44 84 ASN A C 1
ATOM 693 O O . ASN A 1 84 ? -22.011 -11.946 -3.270 1.00 73.44 84 ASN A O 1
ATOM 697 N N . ARG A 1 85 ? -19.970 -11.288 -3.933 1.00 83.56 85 ARG A N 1
ATOM 698 C CA . ARG A 1 85 ? -19.256 -12.043 -2.895 1.00 83.56 85 ARG A CA 1
ATOM 699 C C . ARG A 1 85 ? -19.017 -11.182 -1.658 1.00 83.56 85 ARG A C 1
ATOM 701 O O . ARG A 1 85 ? -18.319 -10.165 -1.714 1.00 83.56 85 ARG A O 1
ATOM 708 N N . ARG A 1 86 ? -19.555 -11.611 -0.522 1.00 87.00 86 ARG A N 1
ATOM 709 C CA . ARG A 1 86 ? -19.390 -10.973 0.785 1.00 87.00 86 ARG A CA 1
ATOM 710 C C . ARG A 1 86 ? -18.503 -11.823 1.675 1.00 87.00 86 ARG A C 1
ATOM 712 O O . ARG A 1 86 ? -18.574 -13.051 1.665 1.00 87.00 86 ARG A O 1
ATOM 719 N N . TYR A 1 87 ? -17.663 -11.152 2.454 1.00 90.50 87 TYR A N 1
ATOM 720 C CA . TYR A 1 87 ? -16.737 -11.806 3.365 1.00 90.50 87 TYR A CA 1
ATOM 721 C C . TYR A 1 87 ? -16.718 -11.114 4.724 1.00 90.50 87 TYR A C 1
ATOM 723 O O . TYR A 1 87 ? -16.804 -9.886 4.817 1.00 90.50 87 TYR A O 1
ATOM 731 N N . LYS A 1 88 ? -16.539 -11.914 5.771 1.00 92.00 88 LYS A N 1
ATOM 732 C CA . LYS A 1 88 ? -16.136 -11.490 7.108 1.00 92.00 88 LYS A CA 1
ATOM 733 C C . LYS A 1 88 ? -14.620 -11.523 7.193 1.00 92.00 88 LYS A C 1
ATOM 735 O O . LYS A 1 88 ? -13.977 -12.482 6.767 1.00 92.00 88 LYS A O 1
ATOM 740 N N . LEU A 1 89 ? -14.057 -10.453 7.733 1.00 93.06 89 LEU A N 1
ATOM 741 C CA . LEU A 1 89 ? -12.649 -10.370 8.070 1.00 93.06 89 LEU A CA 1
ATOM 742 C C . LEU A 1 89 ? -12.533 -10.509 9.579 1.00 93.06 89 LEU A C 1
ATOM 744 O O . LEU A 1 89 ? -13.098 -9.698 10.314 1.00 93.06 89 LEU A O 1
ATOM 748 N N . SER A 1 90 ? -11.788 -11.513 10.023 1.00 93.25 90 SER A N 1
ATOM 749 C CA . SER A 1 90 ? -11.683 -11.890 11.431 1.00 93.25 90 SER A CA 1
ATOM 750 C C . SER A 1 90 ? -10.235 -11.888 11.906 1.00 93.25 90 SER A C 1
ATOM 752 O O . SER A 1 90 ? -9.292 -12.101 11.140 1.00 93.25 90 SER A O 1
ATOM 754 N N . CYS A 1 91 ? -10.046 -11.637 13.197 1.00 92.50 91 CYS A N 1
ATOM 755 C CA . CYS A 1 91 ? -8.747 -11.684 13.846 1.00 92.50 91 CYS A CA 1
ATOM 756 C C . CYS A 1 91 ? -8.149 -13.085 13.715 1.00 92.50 91 CYS A C 1
ATOM 758 O O . CYS A 1 91 ? -8.791 -14.067 14.069 1.00 92.50 91 CYS A O 1
ATOM 760 N N . ARG A 1 92 ? -6.900 -13.196 13.262 1.00 88.75 92 ARG A N 1
ATOM 761 C CA . ARG A 1 92 ? -6.256 -14.504 13.076 1.00 88.75 92 ARG A CA 1
ATOM 762 C C . ARG A 1 92 ? -6.075 -15.288 14.380 1.00 88.75 92 ARG A C 1
ATOM 764 O O . ARG A 1 92 ? -6.122 -16.510 14.356 1.00 88.75 92 ARG A O 1
ATOM 771 N N . SER A 1 93 ? -5.893 -14.591 15.500 1.00 88.88 93 SER A N 1
ATOM 772 C CA . SER A 1 93 ? -5.567 -15.226 16.783 1.00 88.88 93 SER A CA 1
ATOM 773 C C . SER A 1 93 ? -6.795 -15.634 17.593 1.00 88.88 93 SER A C 1
ATOM 775 O O . SER A 1 93 ? -6.757 -16.655 18.264 1.00 88.88 93 SER A O 1
ATOM 777 N N . CYS A 1 94 ? -7.878 -14.851 17.554 1.00 90.25 94 CYS A N 1
ATOM 778 C CA . CYS A 1 94 ? -9.081 -15.107 18.363 1.00 90.25 94 CYS A CA 1
ATOM 779 C C . CYS A 1 94 ? -10.375 -15.231 17.552 1.00 90.25 94 CYS A C 1
ATOM 781 O O . CYS A 1 94 ? -11.450 -15.322 18.134 1.00 90.25 94 CYS A O 1
ATOM 783 N N . ASN A 1 95 ? -10.291 -15.169 16.222 1.00 89.06 95 ASN A N 1
ATOM 784 C CA . ASN A 1 95 ? -11.419 -15.197 15.289 1.00 89.06 95 ASN A CA 1
ATOM 785 C C . ASN A 1 95 ? -12.503 -14.122 15.511 1.00 89.06 95 ASN A C 1
ATOM 787 O O . ASN A 1 95 ? -13.568 -14.182 14.906 1.00 89.06 95 ASN A O 1
ATOM 791 N N . ASN A 1 96 ? -12.234 -13.106 16.337 1.00 92.12 96 ASN A N 1
ATOM 792 C CA . ASN A 1 96 ? -13.166 -12.004 16.545 1.00 92.12 96 ASN A CA 1
ATOM 793 C C . ASN A 1 96 ? -13.334 -11.172 15.267 1.00 92.12 96 ASN A C 1
ATOM 795 O O . ASN A 1 96 ? -12.349 -10.878 14.584 1.00 92.12 96 ASN A O 1
ATOM 799 N N . LEU A 1 97 ? -14.562 -10.745 14.980 1.00 93.50 97 LEU A N 1
ATOM 800 C CA . LEU A 1 97 ? -14.891 -9.977 13.783 1.00 93.50 97 LEU A CA 1
ATOM 801 C C . LEU A 1 97 ? -14.158 -8.626 13.777 1.00 93.50 97 LEU A C 1
ATOM 803 O O . LEU A 1 97 ? -14.299 -7.829 14.701 1.00 93.5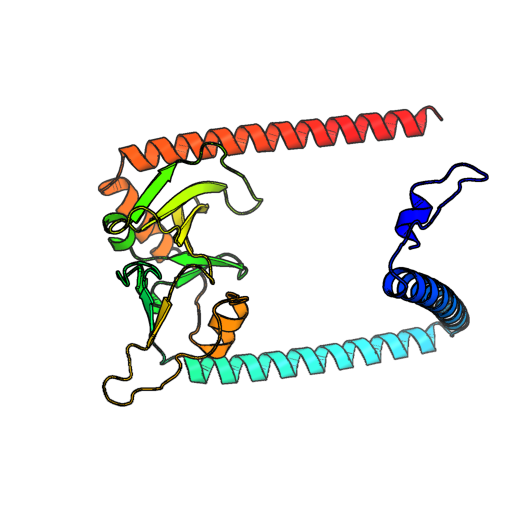0 97 LEU A O 1
ATOM 807 N N . ILE A 1 98 ? -13.425 -8.336 12.702 1.00 94.06 98 ILE A N 1
ATOM 808 C CA . ILE A 1 98 ? -12.785 -7.035 12.458 1.00 94.06 98 ILE A CA 1
ATOM 809 C C . ILE A 1 98 ? -13.726 -6.132 11.674 1.00 94.06 98 ILE A C 1
ATOM 811 O O . ILE A 1 98 ? -13.959 -4.995 12.078 1.00 94.06 98 ILE A O 1
ATOM 815 N N . CYS A 1 99 ? -14.234 -6.603 10.537 1.00 95.00 99 CYS A N 1
ATOM 816 C CA . CYS A 1 99 ? -15.190 -5.897 9.686 1.00 95.00 99 CYS A CA 1
ATOM 817 C C . CYS A 1 99 ? -15.733 -6.832 8.598 1.00 95.00 99 CYS A C 1
ATOM 819 O O . CYS A 1 99 ? -15.283 -7.967 8.443 1.00 95.00 99 CYS A O 1
ATOM 821 N N . LYS A 1 100 ? -16.694 -6.336 7.816 1.00 93.81 100 LYS A N 1
ATOM 822 C CA . LYS A 1 100 ? -17.122 -6.982 6.570 1.00 93.81 100 LYS A CA 1
ATOM 823 C C . LYS A 1 100 ? -16.382 -6.391 5.376 1.00 93.81 100 LYS A C 1
ATOM 825 O O . LYS A 1 100 ? -16.024 -5.210 5.393 1.00 93.81 100 LYS A O 1
ATOM 830 N N . SER A 1 101 ? -16.242 -7.170 4.307 1.00 92.69 101 SER A N 1
ATOM 831 C CA . SER A 1 101 ? -15.640 -6.731 3.041 1.00 92.69 101 SER A CA 1
ATOM 832 C C . SER A 1 101 ? -16.292 -5.462 2.480 1.00 92.69 101 SER A C 1
ATOM 834 O O . SER A 1 101 ? -15.609 -4.596 1.937 1.00 92.69 101 SER A O 1
ATOM 836 N N . THR A 1 102 ? -17.598 -5.289 2.699 1.00 92.31 102 THR A N 1
ATOM 837 C CA . THR A 1 102 ? -18.383 -4.116 2.280 1.00 92.31 102 THR A CA 1
ATOM 838 C C . THR A 1 102 ? -17.954 -2.805 2.932 1.00 92.31 102 THR A C 1
ATOM 840 O O . THR A 1 102 ? -18.282 -1.743 2.401 1.00 92.31 102 THR A O 1
ATOM 843 N N . HIS A 1 103 ? -17.229 -2.849 4.052 1.00 95.19 103 HIS A N 1
ATOM 844 C CA . HIS A 1 103 ? -16.720 -1.668 4.756 1.00 95.19 103 HIS A CA 1
ATOM 845 C C . HIS A 1 103 ? -15.284 -1.312 4.371 1.00 95.19 103 HIS A C 1
ATOM 847 O O . HIS A 1 103 ? -14.779 -0.281 4.804 1.00 95.19 103 HIS A O 1
ATOM 853 N N . ILE A 1 104 ? -14.618 -2.123 3.550 1.00 95.38 104 ILE A N 1
ATOM 854 C CA . ILE A 1 104 ? -13.246 -1.846 3.126 1.00 95.38 104 ILE A CA 1
ATOM 855 C C . ILE A 1 104 ? -13.267 -0.861 1.963 1.00 95.38 104 ILE A C 1
ATOM 857 O O . ILE A 1 104 ? -14.044 -1.008 1.014 1.00 95.38 104 ILE A O 1
ATOM 861 N N . ARG A 1 105 ? -12.418 0.160 2.037 1.00 95.75 105 ARG A N 1
ATOM 862 C CA . ARG A 1 105 ? -12.264 1.184 1.003 1.00 95.75 105 ARG A CA 1
ATOM 863 C C . ARG A 1 105 ? -10.804 1.364 0.632 1.00 95.75 105 ARG A C 1
ATOM 865 O O . ARG A 1 105 ? -9.923 1.169 1.468 1.00 95.75 105 ARG A O 1
ATOM 872 N N . SER A 1 106 ? -10.552 1.757 -0.611 1.00 94.94 106 SER A N 1
ATOM 873 C CA . SER A 1 106 ? -9.212 2.111 -1.071 1.00 94.94 106 SER A CA 1
ATOM 874 C C . SER A 1 106 ? -8.998 3.628 -1.055 1.00 94.94 106 SER A C 1
ATOM 876 O O . SER A 1 106 ? -9.854 4.414 -1.461 1.00 94.94 106 SER A O 1
ATOM 878 N N . ILE A 1 107 ? -7.823 4.041 -0.593 1.00 92.81 107 ILE A N 1
ATOM 879 C CA . ILE A 1 107 ? -7.272 5.387 -0.734 1.00 92.81 107 ILE A CA 1
ATOM 880 C C . ILE A 1 107 ? -6.161 5.280 -1.777 1.00 92.81 107 ILE A C 1
ATOM 882 O O . ILE A 1 107 ? -5.232 4.483 -1.615 1.00 92.81 107 ILE A O 1
ATOM 886 N N . ALA A 1 108 ? -6.279 6.046 -2.864 1.00 87.81 108 ALA A N 1
ATOM 887 C CA . ALA A 1 108 ? -5.317 6.061 -3.971 1.00 87.81 108 ALA A CA 1
ATOM 888 C C . ALA A 1 108 ? -4.911 4.651 -4.470 1.00 87.81 108 ALA A C 1
ATOM 890 O O . ALA A 1 108 ? -3.747 4.415 -4.790 1.00 87.81 108 ALA A O 1
ATOM 891 N N . ASN A 1 109 ? -5.858 3.699 -4.483 1.00 84.25 109 ASN A N 1
ATOM 892 C CA . ASN A 1 109 ? -5.689 2.310 -4.949 1.00 84.25 109 ASN A CA 1
ATOM 893 C C . ASN A 1 109 ? -4.525 1.517 -4.318 1.00 84.25 109 ASN A C 1
ATOM 895 O O . ASN A 1 109 ? -4.102 0.500 -4.863 1.00 84.25 109 ASN A O 1
ATOM 899 N N . SER A 1 110 ? -3.997 1.969 -3.181 1.00 86.44 110 SER A N 1
ATOM 900 C CA . SER A 1 110 ? -2.786 1.407 -2.563 1.00 86.44 110 SER A CA 1
ATOM 901 C C . SER A 1 110 ? -2.933 1.202 -1.061 1.00 86.44 110 SER A C 1
ATOM 903 O O . SER A 1 110 ? -2.413 0.227 -0.516 1.00 86.44 110 SER A O 1
ATOM 905 N N . THR A 1 111 ? -3.688 2.075 -0.399 1.00 91.56 111 THR A N 1
ATOM 906 C CA . THR A 1 111 ? -3.961 1.988 1.034 1.00 91.56 111 THR A CA 1
ATOM 907 C C . THR A 1 111 ? -5.394 1.534 1.254 1.00 91.56 111 THR A C 1
ATOM 909 O O . THR A 1 111 ? -6.325 2.126 0.718 1.00 91.56 111 THR A O 1
ATOM 912 N N . PHE A 1 112 ? -5.583 0.493 2.060 1.00 95.25 112 PHE A N 1
ATOM 913 C CA . PHE A 1 112 ? -6.886 -0.123 2.292 1.00 95.25 112 PHE A CA 1
ATOM 914 C C . PHE A 1 112 ? -7.318 0.117 3.733 1.00 95.25 112 PHE A C 1
ATOM 916 O O . PHE A 1 112 ? -6.615 -0.260 4.674 1.00 95.25 112 PHE A O 1
ATOM 923 N N . VAL A 1 113 ? -8.457 0.783 3.894 1.00 96.31 113 VAL A N 1
ATOM 924 C CA . VAL A 1 113 ? -8.971 1.248 5.183 1.00 96.31 113 VAL A CA 1
ATOM 925 C C . VAL A 1 113 ? -10.342 0.664 5.479 1.00 96.31 113 VAL A C 1
ATOM 927 O O . VAL A 1 113 ? -11.103 0.335 4.569 1.00 96.31 113 VAL A O 1
ATOM 930 N N . VAL A 1 114 ? -10.659 0.550 6.763 1.00 96.94 114 VAL A N 1
ATOM 931 C CA . VAL A 1 114 ? -11.961 0.090 7.243 1.00 96.94 114 VAL A CA 1
ATOM 932 C C . VAL A 1 114 ? -12.836 1.296 7.569 1.00 96.94 114 VAL A C 1
ATOM 934 O O . VAL A 1 114 ? -12.540 2.068 8.475 1.00 96.94 114 VAL A O 1
ATOM 937 N N . CYS A 1 115 ? -13.937 1.435 6.837 1.00 96.06 115 CYS A N 1
ATOM 938 C CA . CYS A 1 115 ? -14.963 2.456 7.024 1.00 96.06 115 CYS A CA 1
ATOM 939 C C . CYS A 1 115 ? -16.207 1.839 7.683 1.00 96.06 115 CYS A C 1
ATOM 941 O O . CYS A 1 115 ? -17.274 1.724 7.073 1.00 96.06 115 CYS A O 1
ATOM 943 N N . ASP A 1 116 ? -16.036 1.393 8.926 1.00 95.31 116 ASP A N 1
ATOM 944 C CA . ASP A 1 116 ? -17.110 0.922 9.800 1.00 95.31 116 ASP A CA 1
ATOM 945 C C . ASP A 1 116 ? -17.039 1.687 11.133 1.00 95.31 116 ASP A C 1
ATOM 947 O O . ASP A 1 116 ? -16.125 1.432 11.918 1.00 95.31 116 ASP A O 1
ATOM 951 N N . PRO A 1 117 ? -17.994 2.587 11.427 1.00 92.88 117 PRO A N 1
ATOM 952 C CA . PRO A 1 117 ? -18.048 3.343 12.680 1.00 92.88 117 PRO A CA 1
ATOM 953 C C . PRO A 1 117 ? -17.950 2.492 13.952 1.00 92.88 117 PRO A C 1
ATOM 955 O O . PRO A 1 117 ? -17.428 2.939 14.973 1.00 92.88 117 PRO A O 1
ATOM 958 N N . THR A 1 118 ? -18.440 1.252 13.911 1.00 93.06 118 THR A N 1
ATOM 959 C CA . THR A 1 118 ? -18.463 0.357 15.077 1.00 93.06 118 THR A CA 1
ATOM 960 C C . THR A 1 118 ? -17.105 -0.279 15.366 1.00 93.06 118 THR A C 1
ATOM 962 O O . THR A 1 118 ? -16.899 -0.824 16.454 1.00 93.06 118 THR A O 1
ATOM 965 N N . VAL A 1 119 ? -16.152 -0.181 14.429 1.00 93.88 119 VAL A N 1
ATOM 966 C CA . VAL A 1 119 ? -14.830 -0.807 14.543 1.00 93.88 119 VAL A CA 1
ATOM 967 C C . VAL A 1 119 ? -14.046 -0.300 15.749 1.00 93.88 119 VAL A C 1
ATOM 969 O O . VAL A 1 119 ? -13.337 -1.072 16.391 1.00 93.88 119 VAL A O 1
ATOM 972 N N . TRP A 1 120 ? -14.222 0.967 16.121 1.00 92.69 120 TRP A N 1
ATOM 973 C CA . TRP A 1 120 ? -13.506 1.581 17.236 1.00 92.69 120 TRP A CA 1
ATOM 974 C C . TRP A 1 120 ? -13.776 0.879 18.571 1.00 92.69 120 TRP A C 1
ATOM 976 O O . TRP A 1 120 ? -12.850 0.677 19.347 1.00 92.69 120 TRP A O 1
ATOM 986 N N . LYS A 1 121 ? -15.008 0.400 18.799 1.00 91.38 121 LYS A N 1
ATOM 987 C CA . LYS A 1 121 ? -15.399 -0.301 20.038 1.00 91.38 121 LYS A CA 1
ATOM 988 C C . LYS A 1 121 ? -14.726 -1.666 20.206 1.00 91.38 121 LYS A C 1
ATOM 990 O O . LYS A 1 121 ? -14.572 -2.144 21.321 1.00 91.38 121 LYS A O 1
ATOM 995 N N . ARG A 1 122 ? -14.335 -2.297 19.098 1.00 92.25 122 ARG A N 1
ATOM 996 C CA . ARG A 1 122 ? -13.673 -3.615 19.060 1.00 92.25 122 ARG A CA 1
ATOM 997 C C . ARG A 1 122 ? -12.164 -3.521 18.837 1.00 92.25 122 ARG A C 1
ATOM 999 O O . ARG A 1 122 ? -11.503 -4.533 18.602 1.00 92.25 122 ARG A O 1
ATOM 1006 N N . SER A 1 123 ? -11.626 -2.308 18.905 1.00 92.25 123 SER A N 1
ATOM 1007 C CA . SER A 1 123 ? -10.226 -2.005 18.642 1.00 92.25 123 SER A CA 1
ATOM 1008 C C . SER A 1 123 ? -9.503 -1.633 19.925 1.00 92.25 123 SER A C 1
ATOM 1010 O O . SER A 1 123 ? -10.042 -0.925 20.769 1.00 92.25 123 SER A O 1
ATOM 1012 N N . LYS A 1 124 ? -8.242 -2.044 20.025 1.00 93.12 124 LYS A N 1
ATOM 1013 C CA . LYS A 1 124 ? -7.282 -1.468 20.963 1.00 93.12 124 LYS A CA 1
ATOM 1014 C C . LYS A 1 124 ? -6.305 -0.625 20.156 1.00 93.12 124 LYS A C 1
ATOM 1016 O O . LYS A 1 124 ? -5.745 -1.102 19.169 1.00 93.12 124 LYS A O 1
ATOM 1021 N N . ILE A 1 125 ? -6.130 0.634 20.541 1.00 92.38 125 ILE A N 1
ATOM 1022 C CA . ILE A 1 125 ? -5.207 1.543 19.861 1.00 92.38 125 ILE A CA 1
ATOM 1023 C C . ILE A 1 125 ? -4.002 1.755 20.757 1.00 92.38 125 ILE A C 1
ATOM 1025 O O . ILE A 1 125 ? -4.140 2.187 21.897 1.00 92.38 125 ILE A O 1
ATOM 1029 N N . ASP A 1 126 ? -2.835 1.432 20.218 1.00 91.00 126 ASP A N 1
ATOM 1030 C CA . ASP A 1 126 ? -1.556 1.659 20.875 1.00 91.00 126 ASP A CA 1
ATOM 1031 C C . ASP A 1 126 ? -0.851 2.808 20.156 1.00 91.00 126 ASP A C 1
ATOM 1033 O O . ASP A 1 126 ? -0.467 2.713 18.981 1.00 91.00 126 ASP A O 1
ATOM 1037 N N . VAL A 1 127 ? -0.787 3.947 20.838 1.00 84.94 127 VAL A N 1
ATOM 1038 C CA . VAL A 1 127 ? -0.237 5.184 20.293 1.00 84.94 127 VAL A CA 1
ATOM 1039 C C . VAL A 1 127 ? 1.260 4.972 20.081 1.00 84.94 127 VAL A C 1
ATOM 1041 O O . VAL A 1 127 ? 1.999 4.661 21.008 1.00 84.94 127 VAL A O 1
ATOM 1044 N N . ARG A 1 128 ? 1.716 5.099 18.831 1.00 68.19 128 ARG A N 1
ATOM 1045 C CA . ARG A 1 128 ? 3.104 4.781 18.478 1.00 68.19 128 ARG A CA 1
ATOM 1046 C C . ARG A 1 128 ? 4.059 5.759 19.149 1.00 68.19 128 ARG A C 1
ATOM 1048 O O . ARG A 1 128 ? 3.855 6.960 19.069 1.00 68.19 128 ARG A O 1
ATOM 1055 N N . GLU A 1 129 ? 5.193 5.258 19.629 1.00 60.59 129 GLU A N 1
ATOM 1056 C CA . GLU A 1 129 ? 6.312 6.117 20.051 1.00 60.59 129 GLU A CA 1
ATOM 1057 C C . GLU A 1 129 ? 6.938 6.896 18.876 1.00 60.59 129 GLU A C 1
ATOM 1059 O O . GLU A 1 129 ? 7.538 7.958 19.048 1.00 60.59 129 GLU A O 1
ATOM 1064 N N . LYS A 1 130 ? 6.836 6.358 17.650 1.00 77.62 130 LYS A N 1
ATOM 1065 C CA . LYS A 1 130 ? 7.466 6.916 16.443 1.00 77.62 130 LYS A CA 1
ATOM 1066 C C . LYS A 1 130 ? 6.457 7.012 15.293 1.00 77.62 130 LYS A C 1
ATOM 1068 O O . LYS A 1 130 ? 6.356 6.079 14.486 1.00 77.62 130 LYS A O 1
ATOM 1073 N N . PRO A 1 131 ? 5.702 8.117 15.197 1.00 82.69 131 PRO A N 1
ATOM 1074 C CA . PRO A 1 131 ? 4.774 8.327 14.101 1.00 82.69 131 PRO A CA 1
ATOM 1075 C C . PRO A 1 131 ? 5.556 8.658 12.822 1.00 82.69 131 PRO A C 1
ATOM 1077 O O . PRO A 1 131 ? 6.676 9.176 12.864 1.00 82.69 131 PRO A O 1
ATOM 1080 N N . THR A 1 132 ? 4.989 8.311 11.668 1.00 85.06 132 THR A N 1
ATOM 1081 C CA . THR A 1 132 ? 5.650 8.499 10.364 1.00 85.06 132 THR A CA 1
ATOM 1082 C C . THR A 1 132 ? 4.706 9.184 9.397 1.00 85.06 132 THR A C 1
ATOM 1084 O O . THR A 1 132 ? 3.518 8.867 9.362 1.00 85.06 132 THR A O 1
ATOM 1087 N N . LYS A 1 133 ? 5.238 10.118 8.610 1.00 84.88 133 LYS A N 1
ATOM 1088 C CA . LYS A 1 133 ? 4.479 10.857 7.608 1.00 84.88 133 LYS A CA 1
ATOM 1089 C C . LYS A 1 133 ? 4.860 10.405 6.205 1.00 84.88 133 LYS A C 1
ATOM 1091 O O . LYS A 1 133 ? 6.045 10.344 5.878 1.00 84.88 133 LYS A O 1
ATOM 1096 N N . ASP A 1 134 ? 3.841 10.111 5.412 1.00 80.69 134 ASP A N 1
ATOM 1097 C CA . ASP A 1 134 ? 3.917 9.945 3.965 1.00 80.69 134 ASP A CA 1
ATOM 1098 C C . ASP A 1 134 ? 3.298 11.182 3.284 1.00 80.69 134 ASP A C 1
ATOM 1100 O O . ASP A 1 134 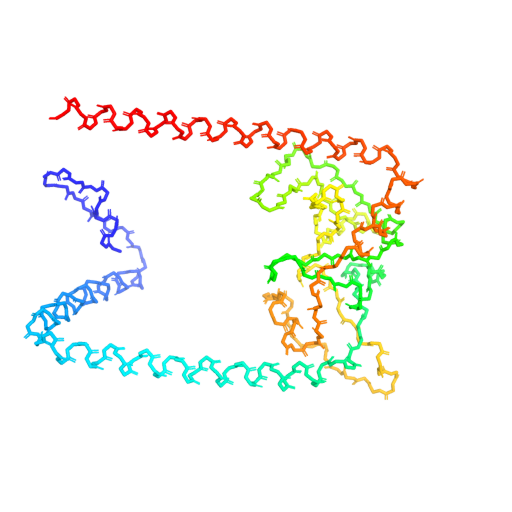? 2.708 12.045 3.938 1.00 80.69 134 ASP A O 1
ATOM 1104 N N . HIS A 1 135 ? 3.415 11.285 1.964 1.00 76.69 135 HIS A N 1
ATOM 1105 C CA . HIS A 1 135 ? 2.860 12.383 1.179 1.00 76.69 135 HIS A CA 1
ATOM 1106 C C . HIS A 1 135 ? 1.329 12.466 1.261 1.00 76.69 135 HIS A C 1
ATOM 1108 O O . HIS A 1 135 ? 0.788 13.567 1.205 1.00 76.69 135 HIS A O 1
ATOM 1114 N N . LEU A 1 136 ? 0.635 11.328 1.397 1.00 83.00 136 LEU A N 1
ATOM 1115 C CA . LEU A 1 136 ? -0.833 11.276 1.413 1.00 83.00 136 LEU A CA 1
ATOM 1116 C C . LEU A 1 136 ? -1.441 11.134 2.815 1.00 83.00 136 LEU A C 1
ATOM 1118 O O . LEU A 1 136 ? -2.597 11.501 3.010 1.00 83.00 136 LEU A O 1
ATOM 1122 N N . PHE A 1 137 ? -0.715 10.558 3.772 1.00 88.12 137 PHE A N 1
ATOM 1123 C CA . PHE A 1 137 ? -1.262 10.228 5.087 1.00 88.12 137 PHE A CA 1
ATOM 1124 C C . PHE A 1 137 ? -0.183 10.186 6.170 1.00 88.12 137 PHE A C 1
ATOM 1126 O O . PHE A 1 137 ? 0.999 9.957 5.903 1.00 88.12 137 PHE A O 1
ATOM 1133 N N . THR A 1 138 ? -0.615 10.338 7.420 1.00 90.31 138 THR A N 1
ATOM 1134 C CA . THR A 1 138 ? 0.252 10.237 8.601 1.00 90.31 138 THR A CA 1
ATOM 1135 C C . THR A 1 138 ? -0.116 8.999 9.408 1.00 90.31 138 THR A C 1
ATOM 1137 O O . THR A 1 138 ? -1.268 8.840 9.791 1.00 90.31 138 THR A O 1
ATOM 1140 N N . LYS A 1 139 ? 0.840 8.108 9.682 1.00 91.75 139 LYS A N 1
ATOM 1141 C CA . LYS A 1 139 ? 0.639 6.924 10.534 1.00 91.75 139 LYS A CA 1
ATOM 1142 C C . LYS A 1 139 ? 0.814 7.323 11.998 1.00 91.75 139 LYS A C 1
ATOM 1144 O O . LYS A 1 139 ? 1.939 7.606 12.418 1.00 91.75 139 LYS A O 1
ATOM 1149 N N . CYS A 1 140 ? -0.277 7.310 12.757 1.00 91.12 140 CYS A N 1
ATOM 1150 C CA . CYS A 1 140 ? -0.337 7.854 14.117 1.00 91.12 140 CYS A CA 1
ATOM 1151 C C . CYS A 1 140 ? -0.265 6.775 15.205 1.00 91.12 140 CYS A C 1
ATOM 1153 O O . CYS A 1 140 ? 0.329 7.003 16.253 1.00 91.12 140 CYS A O 1
ATOM 1155 N N . ALA A 1 141 ? -0.837 5.593 14.973 1.00 92.12 141 ALA A N 1
ATOM 1156 C CA . ALA A 1 141 ? -0.924 4.551 15.997 1.00 92.12 141 ALA A CA 1
ATOM 1157 C C . ALA A 1 141 ? -0.885 3.140 15.398 1.00 92.12 141 ALA A C 1
ATOM 1159 O O . ALA A 1 141 ? -1.098 2.956 14.196 1.00 92.12 141 ALA A O 1
ATOM 1160 N N . LYS A 1 142 ? -0.589 2.138 16.229 1.00 93.06 142 LYS A N 1
ATOM 1161 C CA . LYS A 1 142 ? -0.842 0.731 15.911 1.00 93.06 142 LYS A CA 1
ATOM 1162 C C . LYS A 1 142 ? -2.304 0.418 16.194 1.00 93.06 142 LYS A C 1
ATOM 1164 O O . LYS A 1 142 ? -2.900 0.942 17.137 1.00 93.06 142 LYS A O 1
ATOM 1169 N N . TRP A 1 143 ? -2.864 -0.446 15.367 1.00 94.62 143 TRP A N 1
ATOM 1170 C CA . TRP A 1 143 ? -4.240 -0.886 15.476 1.00 94.62 143 TRP A CA 1
ATOM 1171 C C . TRP A 1 143 ? -4.266 -2.369 15.820 1.00 94.62 143 TRP A C 1
ATOM 1173 O O . TRP A 1 143 ? -3.814 -3.196 15.028 1.00 94.62 143 TRP A O 1
ATOM 1183 N N . LEU A 1 144 ? -4.760 -2.692 17.012 1.00 94.75 144 LEU A N 1
ATOM 1184 C CA . LEU A 1 144 ? -4.756 -4.038 17.567 1.00 94.75 144 LEU A CA 1
ATOM 1185 C C . LEU A 1 144 ? -6.172 -4.532 17.843 1.00 94.75 144 LEU A C 1
ATOM 1187 O O . LEU A 1 144 ? -7.123 -3.758 17.988 1.00 94.75 144 LEU A O 1
ATOM 1191 N N . CYS A 1 145 ? -6.288 -5.849 17.976 1.00 94.62 145 CYS A N 1
ATOM 1192 C CA . CYS A 1 145 ? -7.518 -6.487 18.409 1.00 94.62 145 CYS A CA 1
ATOM 1193 C C . CYS A 1 145 ? -7.903 -6.049 19.828 1.00 94.62 145 CYS A C 1
ATOM 1195 O O . CYS A 1 145 ? -7.131 -6.240 20.768 1.00 94.62 145 CYS A O 1
ATOM 1197 N N . GLY A 1 146 ? -9.124 -5.536 19.999 1.00 92.50 146 GLY A N 1
ATOM 1198 C CA . GLY A 1 146 ? -9.661 -5.167 21.313 1.00 92.50 146 GLY A CA 1
ATOM 1199 C C . GLY A 1 146 ? -9.895 -6.353 22.251 1.00 92.50 146 GLY A C 1
ATOM 1200 O O . GLY A 1 146 ? -9.829 -6.182 23.460 1.00 92.50 146 GLY A O 1
ATOM 1201 N N . GLN A 1 147 ? -10.120 -7.557 21.710 1.00 91.94 147 GLN A N 1
ATOM 1202 C CA . GLN A 1 147 ? -10.418 -8.748 22.512 1.00 91.94 147 GLN A CA 1
ATOM 1203 C C . GLN A 1 147 ? -9.157 -9.487 22.970 1.00 91.94 147 GLN A C 1
ATOM 1205 O O . GLN A 1 147 ? -9.024 -9.783 24.150 1.00 91.94 147 GLN A O 1
ATOM 1210 N N . CYS A 1 148 ? -8.227 -9.799 22.059 1.00 91.75 148 CYS A N 1
ATOM 1211 C CA . CYS A 1 148 ? -7.018 -10.544 22.428 1.00 91.75 148 CYS A CA 1
ATOM 1212 C C . CYS A 1 148 ? -5.832 -9.644 22.799 1.00 91.75 148 CYS A C 1
ATOM 1214 O O . CYS A 1 148 ? -4.844 -10.143 23.324 1.00 91.75 148 CYS A O 1
ATOM 1216 N N . GLY A 1 149 ? -5.879 -8.344 22.480 1.00 85.94 149 GLY A N 1
ATOM 1217 C CA . GLY A 1 149 ? -4.876 -7.342 22.861 1.00 85.94 149 GLY A CA 1
ATOM 1218 C C . GLY A 1 149 ? -3.501 -7.453 22.189 1.00 85.94 149 GLY A C 1
ATOM 1219 O O . GLY A 1 149 ? -2.792 -6.452 22.138 1.00 85.94 149 GLY A O 1
ATOM 1220 N N . ASN A 1 150 ? -3.146 -8.629 21.663 1.00 85.00 150 ASN A N 1
ATOM 1221 C CA . ASN A 1 150 ? -1.791 -8.951 21.203 1.00 85.00 150 ASN A CA 1
ATOM 1222 C C . ASN A 1 150 ? -1.653 -8.990 19.674 1.00 85.00 150 ASN A C 1
ATOM 1224 O O . ASN A 1 150 ? -0.557 -8.816 19.151 1.00 85.00 150 ASN A O 1
ATOM 1228 N N . GLN A 1 151 ? -2.748 -9.221 18.943 1.00 90.31 151 GLN A N 1
ATOM 1229 C CA . GLN A 1 151 ? -2.713 -9.278 17.483 1.00 90.31 151 GLN A CA 1
ATOM 1230 C C . GLN A 1 151 ? -2.825 -7.869 16.896 1.00 90.31 151 GLN A C 1
ATOM 1232 O O . GLN A 1 151 ? -3.844 -7.200 17.080 1.00 90.31 151 GLN A O 1
ATOM 1237 N N . GLU A 1 152 ? -1.808 -7.446 16.144 1.00 93.38 152 GLU A N 1
ATOM 1238 C CA . GLU A 1 152 ? -1.879 -6.256 15.293 1.00 93.38 152 GLU A CA 1
ATOM 1239 C C . GLU A 1 152 ? -2.748 -6.568 14.064 1.00 93.38 152 GLU A C 1
ATOM 1241 O O . GLU A 1 152 ? -2.595 -7.612 13.428 1.00 93.38 152 GLU A O 1
ATOM 1246 N N . TRP A 1 153 ? -3.682 -5.674 13.748 1.00 93.75 153 TRP A N 1
ATOM 1247 C CA . TRP A 1 153 ? -4.486 -5.684 12.521 1.00 93.75 153 TRP A CA 1
ATOM 1248 C C . TRP A 1 153 ? -3.905 -4.726 11.474 1.00 93.75 153 TRP A C 1
ATOM 1250 O O . TRP A 1 153 ? -4.014 -4.954 10.267 1.00 93.75 153 TRP A O 1
ATOM 1260 N N . GLY A 1 154 ? -3.238 -3.665 11.929 1.00 93.88 154 GLY A N 1
ATOM 1261 C CA . GLY A 1 154 ? -2.540 -2.720 11.073 1.00 93.88 154 GLY A CA 1
ATOM 1262 C C . GLY A 1 154 ? -2.232 -1.420 11.801 1.00 93.88 154 GLY A C 1
ATOM 1263 O O . GLY A 1 154 ? -1.737 -1.418 12.928 1.00 93.88 154 GLY A O 1
ATOM 1264 N N . VAL A 1 155 ? -2.523 -0.291 11.159 1.00 94.38 155 VAL A N 1
ATOM 1265 C CA . VAL A 1 155 ? -2.155 1.038 11.668 1.00 94.38 155 VAL A CA 1
ATOM 1266 C C . VAL A 1 155 ? -3.306 2.017 11.553 1.00 94.38 155 VAL A C 1
ATOM 1268 O O . VAL A 1 155 ? -4.126 1.909 10.651 1.00 94.38 155 VAL A O 1
ATOM 1271 N N . ILE A 1 156 ? -3.348 3.012 12.432 1.00 94.50 156 ILE A N 1
ATOM 1272 C CA . ILE A 1 156 ? -4.269 4.136 12.279 1.00 94.50 156 ILE A CA 1
ATOM 1273 C C . ILE A 1 156 ? -3.573 5.239 11.492 1.00 94.50 156 ILE A C 1
ATOM 1275 O O . ILE A 1 156 ? -2.478 5.680 11.864 1.00 94.50 156 ILE A O 1
ATOM 1279 N N . VAL A 1 157 ? -4.210 5.680 10.409 1.00 93.94 157 VAL A N 1
ATOM 1280 C CA . VAL A 1 157 ? -3.716 6.749 9.540 1.00 93.94 157 VAL A CA 1
ATOM 1281 C C . VAL A 1 157 ? -4.609 7.978 9.615 1.00 93.94 157 VAL A C 1
ATOM 1283 O O . VAL A 1 157 ? -5.826 7.847 9.697 1.00 93.94 157 VAL A O 1
ATOM 1286 N N . LYS A 1 158 ? -4.022 9.174 9.554 1.00 92.44 158 LYS A N 1
ATOM 1287 C CA . LYS A 1 158 ? -4.754 10.420 9.314 1.00 92.44 158 LYS A CA 1
ATOM 1288 C C . LYS A 1 158 ? -4.791 10.702 7.818 1.00 92.44 158 LYS A C 1
ATOM 1290 O O . LYS A 1 158 ? -3.738 10.794 7.183 1.00 92.44 158 LYS A O 1
ATOM 1295 N N . TYR A 1 159 ? -5.994 10.842 7.278 1.00 92.44 159 TYR A N 1
ATOM 1296 C CA . TYR A 1 159 ? -6.267 11.180 5.886 1.00 92.44 159 TYR A CA 1
ATOM 1297 C C . TYR A 1 159 ? -7.436 12.166 5.828 1.00 92.44 159 TYR A C 1
ATOM 1299 O O . TYR A 1 159 ? -8.487 11.915 6.413 1.00 92.44 159 TYR A O 1
ATOM 1307 N N . SER A 1 160 ? -7.264 13.292 5.129 1.00 88.12 160 SER A N 1
ATOM 1308 C CA . SER A 1 160 ? -8.300 14.329 4.986 1.00 88.12 160 SER A CA 1
ATOM 1309 C C . SER A 1 160 ? -8.939 14.756 6.324 1.00 88.12 160 SER A C 1
ATOM 1311 O O . SER A 1 160 ? -10.160 14.820 6.444 1.00 88.12 160 SER A O 1
ATOM 1313 N N . ASN A 1 161 ? -8.110 15.008 7.346 1.00 87.06 161 ASN A N 1
ATOM 1314 C CA . ASN A 1 161 ? -8.518 15.356 8.721 1.00 87.06 161 ASN A CA 1
ATOM 1315 C C . ASN A 1 161 ? -9.356 14.303 9.465 1.00 87.06 161 ASN A C 1
ATOM 1317 O O . ASN A 1 161 ? -9.841 14.568 10.562 1.00 87.06 161 ASN A O 1
ATOM 1321 N N . CYS A 1 162 ? -9.479 13.096 8.921 1.00 91.56 162 CYS A N 1
ATOM 1322 C CA . CYS A 1 162 ? -10.134 11.971 9.566 1.00 91.56 162 CYS A CA 1
ATOM 1323 C C . CYS A 1 162 ? -9.115 10.872 9.865 1.00 91.56 162 CYS A C 1
ATOM 1325 O O . CYS A 1 162 ? -8.153 10.660 9.122 1.00 91.56 162 CYS A O 1
ATOM 1327 N N . TYR A 1 163 ? -9.328 10.167 10.968 1.00 93.88 163 TYR A N 1
ATOM 1328 C CA . TYR A 1 163 ? -8.524 9.015 11.329 1.00 93.88 163 TYR A CA 1
ATOM 1329 C C . TYR A 1 163 ? -9.198 7.736 10.865 1.00 93.88 163 TYR A C 1
ATOM 1331 O O . TYR A 1 163 ? -10.367 7.494 11.154 1.00 93.88 163 TYR A O 1
ATOM 1339 N N . LEU A 1 164 ? -8.446 6.908 10.150 1.00 95.44 164 LEU A N 1
ATOM 1340 C CA . LEU A 1 164 ? -8.948 5.706 9.506 1.00 95.44 164 LEU A CA 1
ATOM 1341 C C . LEU A 1 164 ? -8.076 4.503 9.894 1.00 95.44 164 LEU A C 1
ATOM 1343 O O . LEU A 1 164 ? -6.846 4.592 9.821 1.00 95.44 164 LEU A O 1
ATOM 1347 N N . PRO A 1 165 ? -8.675 3.367 10.287 1.00 95.69 165 PRO A N 1
ATOM 1348 C CA . PRO A 1 165 ? -7.939 2.128 10.486 1.00 95.69 165 PRO A CA 1
ATOM 1349 C C . PRO A 1 165 ? -7.511 1.541 9.140 1.00 95.69 165 PRO A C 1
ATOM 1351 O O . PRO A 1 165 ? -8.344 1.113 8.342 1.00 95.69 165 PRO A O 1
ATOM 1354 N N . GLN A 1 166 ? -6.207 1.519 8.878 1.00 95.31 166 GLN A N 1
ATOM 1355 C CA . GLN A 1 166 ? -5.607 0.826 7.746 1.00 95.31 166 GLN A CA 1
ATOM 1356 C C . GLN A 1 166 ? -5.370 -0.640 8.113 1.00 95.31 166 GLN A C 1
ATOM 1358 O O . GLN A 1 166 ? -4.648 -0.942 9.066 1.00 95.31 166 GLN A O 1
ATOM 1363 N N . LEU A 1 167 ? -5.920 -1.545 7.305 1.00 95.06 167 LEU A N 1
ATOM 1364 C CA . LEU A 1 167 ? -5.811 -2.986 7.505 1.00 95.06 167 LEU A CA 1
ATOM 1365 C C . LEU A 1 167 ? -4.663 -3.570 6.666 1.00 95.06 167 LEU A C 1
ATOM 1367 O O . LEU A 1 167 ? -4.508 -3.253 5.482 1.00 95.06 167 LEU A O 1
ATOM 1371 N N . ALA A 1 168 ? -3.850 -4.439 7.264 1.00 92.56 168 ALA A N 1
ATOM 1372 C CA . ALA A 1 168 ? -2.795 -5.152 6.546 1.00 92.56 168 ALA A CA 1
ATOM 1373 C C . ALA A 1 168 ? -3.326 -6.473 5.967 1.00 92.56 168 ALA A C 1
ATOM 1375 O O . ALA A 1 168 ? -3.955 -7.253 6.676 1.00 92.56 168 ALA A O 1
ATOM 1376 N N . ALA A 1 169 ? -3.043 -6.745 4.687 1.00 90.06 169 ALA A N 1
ATOM 1377 C CA . ALA A 1 169 ? -3.580 -7.897 3.948 1.00 90.06 169 ALA A CA 1
ATOM 1378 C C . ALA A 1 169 ? -3.263 -9.267 4.579 1.00 90.06 169 ALA A C 1
ATOM 1380 O O . ALA A 1 169 ? -3.990 -10.228 4.358 1.00 90.06 169 ALA A O 1
ATOM 1381 N N . ASN A 1 170 ? -2.181 -9.359 5.350 1.00 88.19 170 ASN A N 1
ATOM 1382 C CA . ASN A 1 170 ? -1.657 -10.587 5.946 1.00 88.19 170 ASN A CA 1
ATOM 1383 C C . ASN A 1 170 ? -2.013 -10.769 7.436 1.00 88.19 170 ASN A C 1
ATOM 1385 O O . ASN A 1 170 ? -1.561 -11.738 8.044 1.00 88.19 170 ASN A O 1
ATOM 1389 N N . LEU A 1 171 ? -2.771 -9.845 8.040 1.00 88.38 171 LEU A N 1
ATOM 1390 C CA . LEU A 1 171 ? -3.048 -9.835 9.486 1.00 88.38 171 LEU A CA 1
ATOM 1391 C C . LEU A 1 171 ? -4.496 -10.210 9.850 1.00 88.38 171 LEU A C 1
ATOM 1393 O O . LEU A 1 171 ? -4.928 -9.996 10.984 1.00 88.38 171 LEU A O 1
ATOM 1397 N N . PHE A 1 172 ? -5.250 -10.792 8.914 1.00 90.62 172 PHE A N 1
ATOM 1398 C CA . PHE A 1 172 ? -6.623 -11.239 9.144 1.00 90.62 172 PHE A CA 1
ATOM 1399 C C . PHE A 1 172 ? -6.956 -12.533 8.396 1.00 90.62 172 PHE A C 1
ATOM 1401 O O . PHE A 1 172 ? -6.363 -12.867 7.367 1.00 90.62 172 PHE A O 1
ATOM 1408 N N . SER A 1 173 ? -7.958 -13.233 8.916 1.00 89.06 173 SER A N 1
ATOM 1409 C CA . SER A 1 173 ? -8.599 -14.373 8.262 1.00 89.06 173 SER A CA 1
ATOM 1410 C C . SER A 1 173 ? -9.809 -13.893 7.472 1.00 89.06 173 SER A C 1
ATOM 1412 O O . SER A 1 173 ? -10.468 -12.933 7.872 1.00 89.06 173 SER A O 1
ATOM 1414 N N . LEU A 1 174 ? -10.086 -14.543 6.347 1.00 88.81 174 LEU A N 1
ATOM 1415 C CA . LEU A 1 174 ? -11.194 -14.207 5.463 1.00 88.81 174 LEU A CA 1
ATOM 1416 C C . LEU A 1 174 ? -12.164 -15.390 5.413 1.00 88.81 174 LEU A C 1
ATOM 1418 O O . LEU A 1 174 ? -11.746 -16.504 5.113 1.00 88.81 174 LEU A O 1
ATOM 1422 N N . GLU A 1 175 ? -13.441 -15.138 5.676 1.00 86.81 175 GLU A N 1
ATOM 1423 C CA . GLU A 1 175 ? -14.509 -16.142 5.660 1.00 86.81 175 GLU A CA 1
ATOM 1424 C C . GLU A 1 175 ? -15.662 -15.636 4.792 1.00 86.81 175 GLU A C 1
ATOM 1426 O O . GLU A 1 175 ? -16.037 -14.468 4.885 1.00 86.81 175 GLU A O 1
ATOM 1431 N N . ARG A 1 176 ? -16.204 -16.469 3.901 1.00 84.50 176 ARG A N 1
ATOM 1432 C CA . ARG A 1 176 ? -17.276 -16.060 2.981 1.00 84.50 176 ARG A CA 1
ATOM 1433 C C . ARG A 1 176 ? -18.621 -16.062 3.711 1.00 84.50 176 ARG A C 1
ATOM 1435 O O . ARG A 1 176 ? -18.937 -17.029 4.386 1.00 84.50 176 ARG A O 1
ATOM 1442 N N . GLU A 1 177 ? -19.411 -14.994 3.579 1.00 81.31 177 GLU A N 1
ATOM 1443 C CA . GLU A 1 177 ? -20.734 -14.906 4.229 1.00 81.31 177 GLU A CA 1
ATOM 1444 C C . GLU A 1 177 ? -21.832 -15.653 3.455 1.00 81.31 177 GLU A C 1
ATOM 1446 O O . GLU A 1 177 ? -22.773 -16.133 4.074 1.00 81.31 177 GLU A O 1
ATOM 1451 N N . ASP A 1 178 ? -21.734 -15.746 2.124 1.00 68.88 178 ASP A N 1
ATOM 1452 C CA . ASP A 1 178 ? -22.875 -16.131 1.269 1.00 68.88 178 ASP A CA 1
ATOM 1453 C C . ASP A 1 178 ? -23.070 -17.648 1.072 1.00 68.88 178 ASP A C 1
ATOM 1455 O O . ASP A 1 178 ? -23.986 -18.055 0.362 1.00 68.88 178 ASP A O 1
ATOM 1459 N N . LEU A 1 179 ? -22.210 -18.497 1.642 1.00 60.66 179 LEU A N 1
ATOM 1460 C CA . LEU A 1 179 ? -22.329 -19.957 1.558 1.00 60.66 179 LEU A CA 1
ATOM 1461 C C . LEU A 1 179 ? -22.494 -20.517 2.970 1.00 60.66 179 LEU A C 1
ATOM 1463 O O . LEU A 1 179 ? -21.514 -20.626 3.701 1.00 60.66 179 LEU A O 1
ATOM 1467 N N . HIS A 1 180 ? -23.728 -20.853 3.353 1.00 50.91 180 HIS A N 1
ATOM 1468 C CA . HIS A 1 180 ? -23.991 -21.571 4.604 1.00 50.91 180 HIS A CA 1
ATOM 1469 C C . HIS A 1 180 ? -23.996 -23.103 4.431 1.00 50.91 180 HIS A C 1
ATOM 1471 O O . HIS A 1 180 ? -23.824 -23.795 5.422 1.00 50.91 180 HIS A O 1
ATOM 1477 N N . ASP A 1 181 ? -24.078 -23.631 3.196 1.00 42.31 181 ASP A N 1
ATOM 1478 C CA . ASP A 1 181 ? -24.356 -25.066 2.958 1.00 42.31 181 ASP A CA 1
ATOM 1479 C C . ASP A 1 181 ? -23.376 -25.829 2.053 1.00 42.31 181 ASP A C 1
ATOM 1481 O O . ASP A 1 181 ? -23.616 -26.986 1.716 1.00 42.31 181 ASP A O 1
ATOM 1485 N N . GLN A 1 182 ? -22.232 -25.257 1.684 1.00 42.91 182 GLN A N 1
ATOM 1486 C CA . GLN A 1 182 ? -21.129 -26.058 1.148 1.00 42.91 182 GLN A CA 1
ATOM 1487 C C . GLN A 1 182 ? -19.846 -25.586 1.808 1.00 42.91 182 GLN A C 1
ATOM 1489 O O . GLN A 1 182 ? -19.437 -24.436 1.644 1.00 42.91 182 GLN A O 1
ATOM 1494 N N . LEU A 1 183 ? -19.247 -26.485 2.591 1.00 40.12 183 LEU A N 1
ATOM 1495 C CA . LEU A 1 183 ? -17.854 -26.420 3.003 1.00 40.12 183 LEU A CA 1
ATOM 1496 C C . LEU A 1 183 ? -17.007 -26.356 1.728 1.00 40.12 183 LEU A C 1
ATOM 1498 O O . LEU A 1 183 ? -16.520 -27.370 1.239 1.00 40.12 183 LEU A O 1
ATOM 1502 N N . ASP A 1 184 ? -16.833 -25.156 1.179 1.00 39.84 184 ASP A N 1
ATOM 1503 C CA . ASP A 1 184 ? -15.652 -24.863 0.390 1.00 39.84 184 ASP A CA 1
ATOM 1504 C C . ASP A 1 184 ? -14.496 -25.049 1.376 1.00 39.84 184 ASP A C 1
ATOM 1506 O O . ASP A 1 184 ? -14.179 -24.170 2.185 1.00 39.84 184 ASP A O 1
ATOM 1510 N N . GLU A 1 185 ? -13.880 -26.228 1.332 1.00 40.53 185 GLU A N 1
ATOM 1511 C CA . GLU A 1 185 ? -12.565 -26.513 1.893 1.00 40.53 185 GLU A CA 1
ATOM 1512 C C . GLU A 1 185 ? -11.499 -25.666 1.171 1.00 40.53 185 GLU A C 1
ATOM 1514 O O . GLU A 1 185 ? -10.470 -26.144 0.713 1.00 40.53 185 GLU A O 1
ATOM 1519 N N . MET A 1 186 ? -11.688 -24.350 1.102 1.00 41.09 186 MET A N 1
ATOM 1520 C CA . MET A 1 186 ? -10.641 -23.389 0.788 1.00 41.09 186 MET A CA 1
ATOM 1521 C C . MET A 1 186 ? -9.951 -22.956 2.082 1.00 41.09 186 MET A C 1
ATOM 1523 O O . MET A 1 186 ? -9.735 -21.778 2.358 1.00 41.09 186 MET A O 1
ATOM 1527 N N . ARG A 1 187 ? -9.540 -23.951 2.874 1.00 45.88 187 ARG A N 1
ATOM 1528 C CA . ARG A 1 187 ? -8.426 -23.823 3.818 1.00 45.88 187 ARG A CA 1
ATOM 1529 C C . ARG A 1 187 ? -7.091 -24.115 3.118 1.00 45.88 187 ARG A C 1
ATOM 1531 O O . ARG A 1 187 ? -6.239 -24.761 3.700 1.00 45.88 187 ARG A O 1
ATOM 1538 N N . ILE A 1 188 ? -6.856 -23.660 1.889 1.00 38.16 188 ILE A N 1
ATOM 1539 C CA . ILE A 1 188 ? -5.532 -23.740 1.244 1.00 38.16 188 ILE A CA 1
ATOM 1540 C C . ILE A 1 188 ? -5.385 -22.490 0.349 1.00 38.16 188 ILE A C 1
ATOM 1542 O O . ILE A 1 188 ? -6.277 -22.192 -0.430 1.00 38.16 188 ILE A O 1
ATOM 1546 N N . GLY A 1 189 ? -4.334 -21.670 0.401 1.00 36.50 189 GLY A N 1
ATOM 1547 C CA . GLY A 1 189 ? -2.968 -21.957 0.817 1.00 36.50 189 GLY A CA 1
ATOM 1548 C C . GLY A 1 189 ? -2.318 -20.856 1.651 1.00 36.50 189 GLY A C 1
ATOM 1549 O O . GLY A 1 189 ? -2.864 -19.773 1.854 1.00 36.50 189 GLY A O 1
ATOM 1550 N N . GLY A 1 190 ? -1.147 -21.212 2.181 1.00 44.59 190 GLY A N 1
ATOM 1551 C CA . GLY A 1 190 ? -0.423 -20.507 3.230 1.00 44.59 190 GLY A CA 1
ATOM 1552 C C . GLY A 1 190 ? -0.444 -18.986 3.117 1.00 44.59 190 GLY A C 1
ATOM 1553 O O . GLY A 1 190 ? -0.095 -18.409 2.095 1.00 44.59 190 GLY A O 1
ATOM 1554 N N . ASP A 1 191 ? -0.763 -18.346 4.239 1.00 53.53 191 ASP A N 1
ATOM 1555 C CA . ASP A 1 191 ? -0.841 -16.895 4.469 1.00 53.53 191 ASP A CA 1
ATOM 1556 C C . ASP A 1 191 ? 0.478 -16.120 4.213 1.00 53.53 191 ASP A C 1
ATOM 1558 O O . ASP A 1 191 ? 0.618 -14.949 4.574 1.00 53.53 191 ASP A O 1
ATOM 1562 N N . ARG A 1 192 ? 1.491 -16.762 3.617 1.00 51.31 192 ARG A N 1
ATOM 1563 C CA . ARG A 1 192 ? 2.758 -16.140 3.238 1.00 51.31 192 ARG A CA 1
ATOM 1564 C C . ARG A 1 192 ? 2.596 -15.516 1.854 1.00 51.31 192 ARG A C 1
ATOM 1566 O O . ARG A 1 192 ? 2.637 -16.209 0.847 1.00 51.31 192 ARG A O 1
ATOM 1573 N N . GLY A 1 193 ? 2.428 -14.195 1.817 1.00 65.31 193 GLY A N 1
ATOM 1574 C CA . GLY A 1 193 ? 2.435 -13.419 0.570 1.00 65.31 193 GLY A CA 1
ATOM 1575 C C . GLY A 1 193 ? 1.072 -12.915 0.092 1.00 65.31 193 GLY A C 1
ATOM 1576 O O . GLY A 1 193 ? 0.976 -12.446 -1.040 1.00 65.31 193 GLY A O 1
ATOM 1577 N N . ARG A 1 194 ? 0.022 -12.957 0.926 1.00 82.62 194 ARG A N 1
ATOM 1578 C CA . ARG A 1 194 ? -1.266 -12.330 0.590 1.00 82.62 194 ARG A CA 1
ATOM 1579 C C . ARG A 1 194 ? -1.099 -10.810 0.466 1.00 82.62 194 ARG A C 1
ATOM 1581 O O . ARG A 1 194 ? -0.736 -10.136 1.429 1.00 82.62 194 ARG A O 1
ATOM 1588 N N . THR A 1 195 ? -1.391 -10.270 -0.715 1.00 88.81 195 THR A N 1
ATOM 1589 C CA . THR A 1 195 ? -1.421 -8.826 -0.988 1.00 88.81 195 THR A CA 1
ATOM 1590 C C . THR A 1 195 ? -2.853 -8.361 -1.222 1.00 88.81 195 THR A C 1
ATOM 1592 O O . THR A 1 195 ? -3.720 -9.140 -1.617 1.00 88.81 195 THR A O 1
ATOM 1595 N N . TRP A 1 196 ? -3.110 -7.067 -1.027 1.00 90.69 196 TRP A N 1
ATOM 1596 C CA . TRP A 1 196 ? -4.416 -6.487 -1.343 1.00 90.69 196 TRP A CA 1
ATOM 1597 C C . TRP A 1 196 ? -4.787 -6.594 -2.827 1.00 90.69 196 TRP A C 1
ATOM 1599 O O . TRP A 1 196 ? -5.968 -6.704 -3.139 1.00 90.69 196 TRP A O 1
ATOM 1609 N N . GLN A 1 197 ? -3.798 -6.623 -3.728 1.00 86.75 197 GLN A N 1
ATOM 1610 C CA . GLN A 1 197 ? -4.033 -6.841 -5.158 1.00 86.75 197 GLN A CA 1
ATOM 1611 C C . GLN A 1 197 ? -4.671 -8.210 -5.408 1.00 86.75 197 GLN A C 1
ATOM 1613 O O . GLN A 1 197 ? -5.693 -8.278 -6.085 1.00 86.75 197 GLN A O 1
ATOM 1618 N N . ASN A 1 198 ? -4.135 -9.267 -4.789 1.00 86.50 198 ASN A N 1
ATOM 1619 C CA . ASN A 1 198 ? -4.684 -10.620 -4.908 1.00 86.50 198 ASN A CA 1
ATOM 1620 C C . ASN A 1 198 ? -6.071 -10.714 -4.248 1.00 86.50 198 ASN A C 1
ATOM 1622 O O . ASN A 1 198 ? -6.987 -11.335 -4.776 1.00 86.50 198 ASN A O 1
ATOM 1626 N N . ILE A 1 199 ? -6.261 -10.045 -3.102 1.00 87.94 199 ILE A N 1
ATOM 1627 C CA . ILE A 1 199 ? -7.570 -10.000 -2.429 1.00 87.94 199 ILE A CA 1
ATOM 1628 C C . ILE A 1 199 ? -8.628 -9.379 -3.349 1.00 87.94 199 ILE A C 1
ATOM 1630 O O . ILE A 1 199 ? -9.718 -9.931 -3.513 1.00 87.94 199 ILE A O 1
ATOM 1634 N N . GLN A 1 200 ? -8.287 -8.253 -3.976 1.00 85.38 200 GLN A N 1
ATOM 1635 C CA . GLN A 1 200 ? -9.179 -7.543 -4.882 1.00 85.38 200 GLN A CA 1
ATOM 1636 C C . GLN A 1 200 ? -9.444 -8.323 -6.180 1.00 85.38 200 GLN A C 1
ATOM 1638 O O . GLN A 1 200 ? -10.529 -8.201 -6.745 1.00 85.38 200 GLN A O 1
ATOM 1643 N N . SER A 1 201 ? -8.476 -9.109 -6.668 1.00 81.81 201 SER A N 1
ATOM 1644 C CA . SER A 1 201 ? -8.624 -9.876 -7.911 1.00 81.81 201 SER A CA 1
ATOM 1645 C C . SER A 1 201 ? -9.380 -11.191 -7.751 1.00 81.81 201 SER A C 1
ATOM 1647 O O . SER A 1 201 ? -9.986 -11.638 -8.728 1.00 81.81 201 SER A O 1
ATOM 1649 N N . ASP A 1 202 ? -9.331 -11.804 -6.565 1.00 82.12 202 ASP A N 1
ATOM 1650 C CA . ASP A 1 202 ? -9.764 -13.194 -6.379 1.00 82.12 202 ASP A CA 1
ATOM 1651 C C . ASP A 1 202 ? -10.982 -13.326 -5.447 1.00 82.12 202 ASP A C 1
ATOM 1653 O O . ASP A 1 202 ? -11.774 -14.263 -5.594 1.00 82.12 202 ASP A O 1
ATOM 1657 N N . TYR A 1 203 ? -11.173 -12.384 -4.515 1.00 84.00 203 TYR A N 1
ATOM 1658 C CA . TYR A 1 203 ? -12.176 -12.508 -3.452 1.00 84.00 203 TYR A CA 1
ATOM 1659 C C . TYR A 1 203 ? -13.322 -11.507 -3.602 1.00 84.00 203 TYR A C 1
ATOM 1661 O O . TYR A 1 203 ? -14.457 -11.921 -3.832 1.00 84.00 203 TYR A O 1
ATOM 1669 N N . PHE A 1 204 ? -13.062 -10.202 -3.483 1.00 87.19 204 PHE A N 1
ATOM 1670 C CA . PHE A 1 204 ? -14.113 -9.178 -3.549 1.00 87.19 204 PHE A CA 1
ATOM 1671 C C . PHE A 1 204 ? -13.597 -7.833 -4.058 1.00 87.19 204 PHE A C 1
ATOM 1673 O O . PHE A 1 204 ? -12.433 -7.477 -3.886 1.00 87.19 204 PHE A O 1
ATOM 1680 N N . ASN A 1 205 ? -14.501 -7.043 -4.636 1.00 86.50 205 ASN A N 1
ATOM 1681 C CA . ASN A 1 205 ? -14.174 -5.710 -5.127 1.00 86.50 205 ASN A CA 1
ATOM 1682 C C . ASN A 1 205 ? -14.094 -4.696 -3.991 1.00 86.50 205 ASN A C 1
ATOM 1684 O O . ASN A 1 205 ? -14.955 -4.654 -3.113 1.00 86.50 205 ASN A O 1
ATOM 1688 N N . ILE A 1 206 ? -13.111 -3.803 -4.077 1.00 90.44 206 ILE A N 1
ATOM 1689 C CA . ILE A 1 206 ? -12.934 -2.715 -3.121 1.00 90.44 206 ILE A CA 1
ATOM 1690 C C . ILE A 1 206 ? -13.219 -1.397 -3.831 1.00 90.44 206 ILE A C 1
ATOM 1692 O O . ILE A 1 206 ? -12.579 -1.054 -4.823 1.00 90.44 206 ILE A O 1
ATOM 1696 N N . ALA A 1 207 ? -14.211 -0.667 -3.327 1.00 90.62 207 ALA A N 1
ATOM 1697 C CA . ALA A 1 207 ? -14.550 0.655 -3.831 1.00 90.62 207 ALA A CA 1
ATOM 1698 C C . ALA A 1 207 ? -13.585 1.720 -3.278 1.00 90.62 207 ALA A C 1
ATOM 1700 O O . ALA A 1 207 ? -13.097 1.575 -2.150 1.00 90.62 207 ALA A O 1
ATOM 1701 N N . PRO A 1 208 ? -13.338 2.812 -4.022 1.00 93.31 208 PRO A N 1
ATOM 1702 C CA . PRO A 1 208 ? -12.615 3.954 -3.483 1.00 93.31 208 PRO A CA 1
ATOM 1703 C C . PRO A 1 208 ? -13.385 4.577 -2.315 1.00 93.31 208 PRO A C 1
ATOM 1705 O O . PRO A 1 208 ? -14.619 4.528 -2.263 1.00 93.31 208 PRO A O 1
ATOM 1708 N N . ILE A 1 209 ? -12.653 5.159 -1.368 1.00 94.81 209 ILE A N 1
ATOM 1709 C CA . ILE A 1 209 ? -13.248 5.910 -0.263 1.00 94.81 209 ILE A CA 1
ATOM 1710 C C . ILE A 1 209 ? -14.054 7.103 -0.797 1.00 94.81 209 ILE A C 1
ATOM 1712 O O . ILE A 1 209 ? -13.660 7.747 -1.768 1.00 94.81 209 ILE A O 1
ATOM 1716 N N . ASN A 1 210 ? -15.180 7.408 -0.153 1.00 94.12 210 ASN A N 1
ATOM 1717 C CA . ASN A 1 210 ? -16.004 8.571 -0.474 1.00 94.12 210 ASN A CA 1
ATOM 1718 C C . ASN A 1 210 ? -16.173 9.501 0.740 1.00 94.12 210 ASN A C 1
ATOM 1720 O O . ASN A 1 210 ? -15.832 9.146 1.869 1.00 94.12 210 ASN A O 1
ATOM 1724 N N . MET A 1 211 ? -16.727 10.694 0.506 1.00 93.00 211 MET A N 1
ATOM 1725 C CA . MET A 1 211 ? -16.893 11.713 1.549 1.00 93.00 211 MET A CA 1
ATOM 1726 C C . MET A 1 211 ? -17.771 11.232 2.710 1.00 93.00 211 MET A C 1
ATOM 1728 O O . MET A 1 211 ? -17.461 11.496 3.867 1.00 93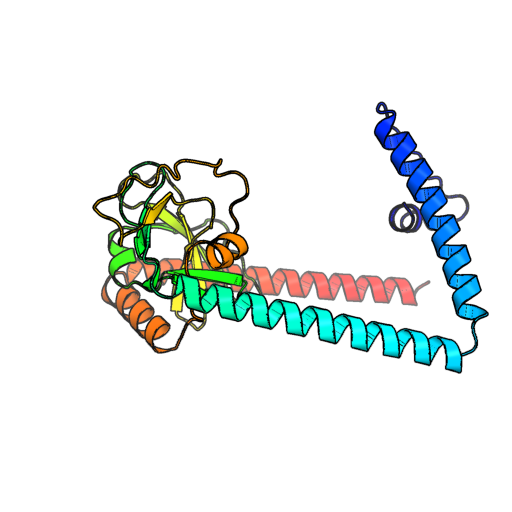.00 211 MET A O 1
ATOM 1732 N N . ARG A 1 212 ? -18.832 10.469 2.415 1.00 93.88 212 ARG A N 1
ATOM 1733 C CA . ARG A 1 212 ? -19.733 9.922 3.437 1.00 93.88 212 ARG A CA 1
ATOM 1734 C C . ARG A 1 212 ? -18.984 9.003 4.399 1.00 93.88 212 ARG A C 1
ATOM 1736 O O . ARG A 1 212 ? -19.109 9.158 5.604 1.00 93.88 212 ARG A O 1
ATOM 1743 N N . ASN A 1 213 ? -18.121 8.131 3.876 1.00 93.81 213 ASN A N 1
ATOM 1744 C CA . ASN A 1 213 ? -17.277 7.269 4.700 1.00 93.81 213 ASN A CA 1
ATOM 1745 C C . ASN A 1 213 ? -16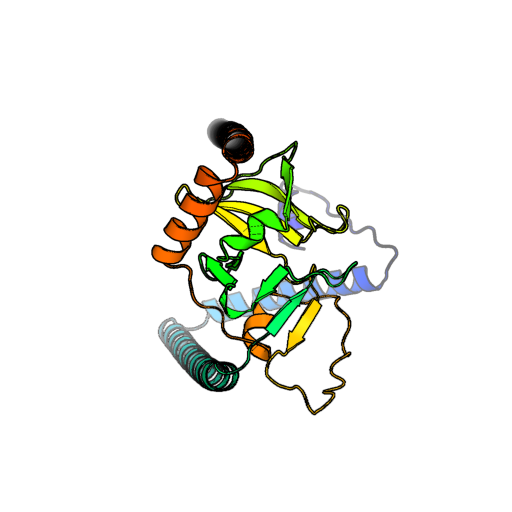.354 8.069 5.629 1.00 93.81 213 ASN A C 1
ATOM 1747 O O . ASN A 1 213 ? -16.149 7.669 6.770 1.00 93.81 213 ASN A O 1
ATOM 1751 N N . ILE A 1 214 ? -15.811 9.190 5.154 1.00 93.25 214 ILE A N 1
ATOM 1752 C CA . ILE A 1 214 ? -14.946 10.062 5.957 1.00 93.25 214 ILE A CA 1
ATOM 1753 C C . ILE A 1 214 ? -15.744 10.711 7.092 1.00 93.25 214 ILE A C 1
ATOM 1755 O O . ILE A 1 214 ? -15.289 10.674 8.235 1.00 93.25 214 ILE A O 1
ATOM 1759 N N . VAL A 1 215 ? -16.922 11.264 6.788 1.00 93.44 215 VAL A N 1
ATOM 1760 C CA . VAL A 1 215 ? -17.804 11.910 7.774 1.00 93.44 215 VAL A CA 1
ATOM 1761 C C . VAL A 1 215 ? -18.265 10.907 8.831 1.00 93.44 215 VAL A C 1
ATOM 1763 O O . VAL A 1 215 ? -18.101 11.170 10.019 1.00 93.44 215 VAL A O 1
ATOM 1766 N N . ASP A 1 216 ? -18.744 9.733 8.413 1.00 93.75 216 ASP A N 1
ATOM 1767 C CA . ASP A 1 216 ? -19.228 8.690 9.325 1.00 93.75 216 ASP A CA 1
ATOM 1768 C C . ASP A 1 216 ? -18.125 8.249 10.304 1.00 93.75 216 ASP A C 1
ATOM 1770 O O . ASP A 1 216 ? -18.352 8.129 11.509 1.00 93.75 216 ASP A O 1
ATOM 1774 N N . MET A 1 217 ? -16.904 8.043 9.796 1.00 94.62 217 MET A N 1
ATOM 1775 C CA . MET A 1 217 ? -15.757 7.650 10.619 1.00 94.62 217 MET A CA 1
ATOM 1776 C C . MET A 1 217 ? -15.292 8.771 11.549 1.00 94.62 217 MET A C 1
ATOM 1778 O O . MET A 1 217 ? -14.947 8.495 12.701 1.00 94.62 217 MET A O 1
ATOM 1782 N N . PHE A 1 218 ? -15.307 10.018 11.072 1.00 92.69 218 PHE A N 1
ATOM 1783 C CA . PHE A 1 218 ? -14.940 11.187 11.864 1.00 92.69 218 PHE A CA 1
ATOM 1784 C C . PHE A 1 218 ? -15.890 11.353 13.049 1.00 92.69 218 PHE A C 1
ATOM 1786 O O . PHE A 1 218 ? -15.434 11.348 14.191 1.00 92.69 218 PHE A O 1
ATOM 1793 N N . SER A 1 219 ? -17.200 11.407 12.789 1.00 90.88 219 SER A N 1
ATOM 1794 C CA . SER A 1 219 ? -18.226 11.552 13.825 1.00 90.88 219 SER A CA 1
ATOM 1795 C C . SER A 1 219 ? -18.185 10.413 14.843 1.00 90.88 219 SER A C 1
ATOM 1797 O O . SER A 1 219 ? -18.346 10.647 16.038 1.00 90.88 219 SER A O 1
ATOM 1799 N N . ALA A 1 220 ? -17.934 9.177 14.401 1.00 90.50 220 ALA A N 1
ATOM 1800 C CA . ALA A 1 220 ? -17.829 8.035 15.305 1.00 90.50 220 ALA A CA 1
ATOM 1801 C C . ALA A 1 220 ? -16.665 8.176 16.295 1.00 90.50 220 ALA A C 1
ATOM 1803 O O . ALA A 1 220 ? -16.819 7.883 17.483 1.00 90.50 220 ALA A O 1
ATOM 1804 N N . LEU A 1 221 ? -15.508 8.637 15.814 1.00 88.12 221 LEU A N 1
ATOM 1805 C CA . LEU A 1 221 ? -14.323 8.778 16.648 1.00 88.12 221 LEU A CA 1
ATOM 1806 C C . LEU A 1 221 ? -14.429 9.988 17.583 1.00 88.12 221 LEU A C 1
ATOM 1808 O O . LEU A 1 221 ? -14.179 9.849 18.778 1.00 88.12 221 LEU A O 1
ATOM 1812 N N . THR A 1 222 ? -14.828 11.155 17.073 1.00 84.50 222 THR A N 1
ATOM 1813 C CA . THR A 1 222 ? -14.875 12.388 17.875 1.00 84.50 222 THR A CA 1
ATOM 1814 C C . THR A 1 222 ? -15.936 12.335 18.966 1.00 84.50 222 THR A C 1
ATOM 1816 O O . THR A 1 222 ? -15.676 12.780 20.084 1.00 84.50 222 THR A O 1
ATOM 1819 N N . ASN A 1 223 ? -17.095 11.735 18.683 1.00 84.06 223 ASN A N 1
ATOM 1820 C CA . ASN A 1 223 ? -18.189 11.664 19.649 1.00 84.06 223 ASN A CA 1
ATOM 1821 C C . ASN A 1 223 ? -17.936 10.632 20.755 1.00 84.06 223 ASN A C 1
ATOM 1823 O O . ASN A 1 223 ? -18.402 10.817 21.874 1.00 84.06 223 ASN A O 1
ATOM 1827 N N . SER A 1 224 ? -17.226 9.538 20.454 1.00 81.75 224 SER A N 1
ATOM 1828 C CA . SER A 1 224 ? -17.080 8.409 21.389 1.00 81.75 224 SER A CA 1
ATOM 1829 C C . SER A 1 224 ? -15.680 8.267 21.998 1.00 81.75 224 SER A C 1
ATOM 1831 O O . SER A 1 224 ? -15.528 7.556 22.988 1.00 81.75 224 SER A O 1
ATOM 1833 N N . PHE A 1 225 ? -14.652 8.914 21.435 1.00 82.38 225 PHE A N 1
ATOM 1834 C CA . PHE A 1 225 ? -13.246 8.666 21.788 1.00 82.38 225 PHE A CA 1
ATOM 1835 C C . PHE A 1 225 ? -12.386 9.945 21.803 1.00 82.38 225 PHE A C 1
ATOM 1837 O O . PHE A 1 225 ? -11.258 9.959 21.309 1.00 82.38 225 PHE A O 1
ATOM 1844 N N . SER A 1 226 ? -12.885 11.023 22.411 1.00 81.94 226 SER A N 1
ATOM 1845 C CA . SER A 1 226 ? -12.233 12.346 22.399 1.00 81.94 226 SER A CA 1
ATOM 1846 C C . SER A 1 226 ? -10.790 12.357 22.937 1.00 81.94 226 SER A C 1
ATOM 1848 O O . SER A 1 226 ? -9.920 13.015 22.363 1.00 81.94 226 SER A O 1
ATOM 1850 N N . THR A 1 227 ? -10.492 11.606 24.002 1.00 86.19 227 THR A N 1
ATOM 1851 C CA . THR A 1 227 ? -9.129 11.494 24.562 1.00 86.19 227 THR A CA 1
ATOM 1852 C C . THR A 1 227 ? -8.157 10.848 23.576 1.00 86.19 227 THR A C 1
ATOM 1854 O O . THR A 1 227 ? -7.036 11.323 23.399 1.00 86.19 227 THR A O 1
ATOM 1857 N N . LEU A 1 228 ? -8.600 9.793 22.894 1.00 86.38 228 LEU A N 1
ATOM 1858 C CA . LEU A 1 228 ? -7.810 9.084 21.894 1.00 86.38 228 LEU A CA 1
ATOM 1859 C C . LEU A 1 228 ? -7.544 9.968 20.668 1.00 86.38 228 LEU A C 1
ATOM 1861 O O . LEU A 1 228 ? -6.423 9.988 20.161 1.00 86.38 228 LEU A O 1
ATOM 1865 N N . THR A 1 229 ? -8.538 10.753 20.235 1.00 86.50 229 THR A N 1
ATOM 1866 C CA . THR A 1 229 ? -8.360 11.744 19.162 1.00 86.50 229 THR A CA 1
ATOM 1867 C C . THR A 1 229 ? -7.239 12.725 19.505 1.00 86.50 229 THR A C 1
ATOM 1869 O O . THR A 1 229 ? -6.311 12.875 18.714 1.00 86.50 229 THR A O 1
ATOM 1872 N N . LYS A 1 230 ? -7.240 13.293 20.721 1.00 87.94 230 LYS A N 1
ATOM 1873 C CA . LYS A 1 230 ? -6.186 14.220 21.176 1.00 87.94 230 LYS A CA 1
ATOM 1874 C C . LYS A 1 230 ? -4.793 13.586 21.159 1.00 87.94 230 LYS A C 1
ATOM 1876 O O . LYS A 1 230 ? -3.838 14.213 20.706 1.00 87.94 230 LYS A O 1
ATOM 1881 N N . GLN A 1 231 ? -4.663 12.343 21.629 1.00 88.81 231 GLN A N 1
ATOM 1882 C CA . GLN A 1 231 ? -3.383 11.624 21.598 1.00 88.81 231 GLN A CA 1
ATOM 1883 C C . GLN A 1 231 ? -2.885 11.420 20.162 1.00 88.81 231 GLN A C 1
ATOM 1885 O O . GLN A 1 231 ? -1.697 11.562 19.874 1.00 88.81 231 GLN A O 1
ATOM 1890 N N . MET A 1 232 ? -3.788 11.117 19.233 1.00 89.19 232 MET A N 1
ATOM 1891 C CA . MET A 1 232 ? -3.433 10.925 17.830 1.00 89.19 232 MET A CA 1
ATOM 1892 C C . MET A 1 232 ? -3.137 12.240 17.097 1.00 89.19 232 MET A C 1
ATOM 1894 O O . MET A 1 232 ? -2.310 12.235 16.179 1.00 89.19 232 MET A O 1
ATOM 1898 N N . ASP A 1 233 ? -3.745 13.358 17.501 1.00 90.19 233 ASP A N 1
ATOM 1899 C CA . ASP A 1 233 ? -3.397 14.700 17.009 1.00 90.19 233 ASP A CA 1
ATOM 1900 C C . ASP A 1 233 ? -1.974 15.083 17.440 1.00 90.19 233 ASP A C 1
ATOM 1902 O O . ASP A 1 233 ? -1.185 15.572 16.627 1.00 90.19 233 ASP A O 1
ATOM 1906 N N . GLN A 1 234 ? -1.587 14.766 18.682 1.00 89.25 234 GLN A N 1
ATOM 1907 C CA . GLN A 1 234 ? -0.206 14.944 19.148 1.00 89.25 234 GLN A CA 1
ATOM 1908 C C . GLN A 1 234 ? 0.784 14.133 18.301 1.00 89.25 234 GLN A C 1
ATOM 1910 O O . GLN A 1 234 ? 1.804 14.668 17.862 1.00 89.25 234 GLN A O 1
ATOM 1915 N N . GLN A 1 235 ? 0.470 12.867 18.002 1.00 88.44 235 GLN A N 1
ATOM 1916 C CA . GLN A 1 235 ? 1.319 12.038 17.138 1.00 88.44 235 GLN A CA 1
ATOM 1917 C C . GLN A 1 235 ? 1.441 12.586 15.719 1.00 88.44 235 GLN A C 1
ATOM 1919 O O . GLN A 1 235 ? 2.513 12.534 15.112 1.00 88.44 235 GLN A O 1
ATOM 1924 N N . GLU A 1 236 ? 0.354 13.121 15.173 1.00 88.88 236 GLU A N 1
ATOM 1925 C CA . GLU A 1 236 ? 0.398 13.751 13.862 1.00 88.88 236 GLU A CA 1
ATOM 1926 C C . GLU A 1 236 ? 1.297 14.996 13.863 1.00 88.88 236 GLU A C 1
ATOM 1928 O O . GLU A 1 236 ? 2.132 15.148 12.970 1.00 88.88 236 GLU A O 1
ATOM 1933 N N . CYS A 1 237 ? 1.194 15.840 14.894 1.00 89.00 237 CYS A N 1
ATOM 1934 C CA . CYS A 1 237 ? 2.053 17.010 15.062 1.00 89.00 237 CYS A CA 1
ATOM 1935 C C . CYS A 1 237 ? 3.539 16.616 15.122 1.00 89.00 237 CYS A C 1
ATOM 1937 O O . CYS A 1 237 ? 4.354 17.144 14.360 1.00 89.00 237 CYS A O 1
ATOM 1939 N N . ILE A 1 238 ? 3.882 15.607 15.931 1.00 88.62 238 ILE A N 1
ATOM 1940 C CA . ILE A 1 238 ? 5.250 15.072 16.031 1.00 88.62 238 ILE A CA 1
ATOM 1941 C C . ILE A 1 238 ? 5.752 14.577 14.665 1.00 88.62 238 ILE A C 1
ATOM 1943 O O . ILE A 1 238 ? 6.890 14.857 14.279 1.00 88.62 238 ILE A O 1
ATOM 1947 N N . ALA A 1 239 ? 4.923 13.853 13.907 1.00 86.56 239 ALA A N 1
ATOM 1948 C CA . ALA A 1 239 ? 5.298 13.373 12.577 1.00 86.56 239 ALA A CA 1
ATOM 1949 C C . ALA A 1 239 ? 5.496 14.515 11.571 1.00 86.56 239 ALA A C 1
ATOM 1951 O O . ALA A 1 239 ? 6.413 14.456 10.749 1.00 86.56 239 ALA A O 1
ATOM 1952 N N . ASN A 1 240 ? 4.656 15.551 11.641 1.00 87.62 240 ASN A N 1
ATOM 1953 C CA . ASN A 1 240 ? 4.747 16.738 10.796 1.00 87.62 240 ASN A CA 1
ATOM 1954 C C . ASN A 1 240 ? 6.068 17.485 11.034 1.00 87.62 240 ASN A C 1
ATOM 1956 O O . ASN A 1 240 ? 6.759 17.803 10.064 1.00 87.62 240 ASN A O 1
ATOM 1960 N N . ILE A 1 241 ? 6.450 17.691 12.298 1.00 88.69 241 ILE A N 1
ATOM 1961 C CA . ILE A 1 241 ? 7.712 18.347 12.679 1.00 88.69 241 ILE A CA 1
ATOM 1962 C C . ILE A 1 241 ? 8.911 17.558 12.140 1.00 88.69 241 ILE A C 1
ATOM 1964 O O . ILE A 1 241 ? 9.692 18.096 11.353 1.00 88.69 241 ILE A O 1
ATOM 1968 N N . LYS A 1 242 ? 8.990 16.254 12.443 1.00 88.12 242 LYS A N 1
ATOM 1969 C CA . LYS A 1 242 ? 10.086 15.380 11.980 1.00 88.12 242 LYS A CA 1
ATOM 1970 C C . LYS A 1 242 ? 10.214 15.343 10.458 1.00 88.12 242 LYS A C 1
ATOM 1972 O O . LYS A 1 242 ? 11.312 15.275 9.908 1.00 88.12 242 LYS A O 1
ATOM 1977 N N . PHE A 1 243 ? 9.086 15.365 9.750 1.00 86.88 243 PHE A N 1
ATOM 1978 C CA . PHE A 1 243 ? 9.088 15.393 8.291 1.00 86.88 243 PHE A CA 1
ATOM 1979 C C . PHE A 1 243 ? 9.667 16.703 7.745 1.00 86.88 243 PHE A C 1
ATOM 1981 O O . PHE A 1 243 ? 10.456 16.678 6.798 1.00 86.88 243 PHE A O 1
ATOM 1988 N N . ILE A 1 244 ? 9.303 17.838 8.347 1.00 87.25 244 ILE A N 1
ATOM 1989 C CA . ILE A 1 244 ? 9.827 19.156 7.972 1.00 87.25 244 ILE A CA 1
ATOM 1990 C C . ILE A 1 244 ? 11.332 19.236 8.251 1.00 87.25 244 ILE A C 1
ATOM 1992 O O . ILE A 1 244 ? 12.074 19.691 7.382 1.00 87.25 244 ILE A O 1
ATOM 1996 N N . GLU A 1 245 ? 11.791 18.765 9.411 1.00 88.50 245 GLU A N 1
ATOM 1997 C CA . GLU A 1 245 ? 13.216 18.713 9.776 1.00 88.50 245 GLU A CA 1
ATOM 1998 C C . GLU A 1 245 ? 14.022 17.908 8.755 1.00 88.50 245 GLU A C 1
ATOM 2000 O O . GLU A 1 245 ? 14.946 18.435 8.137 1.00 88.50 245 GLU A O 1
ATOM 2005 N N . LYS A 1 246 ? 13.575 16.688 8.441 1.00 86.81 246 LYS A N 1
ATOM 2006 C CA . LYS A 1 246 ? 14.212 15.833 7.429 1.00 86.81 246 LYS A CA 1
ATOM 2007 C C . LYS A 1 246 ? 14.243 16.472 6.036 1.00 86.81 246 LYS A C 1
ATOM 2009 O O . LYS A 1 246 ? 15.172 16.258 5.257 1.00 86.81 246 LYS A O 1
ATOM 2014 N N . MET A 1 247 ? 13.210 17.236 5.678 1.00 85.12 247 MET A N 1
ATOM 2015 C CA . MET A 1 247 ? 13.180 17.977 4.414 1.00 85.12 247 MET A CA 1
ATOM 2016 C C . MET A 1 247 ? 14.148 19.166 4.412 1.00 85.12 247 MET A C 1
ATOM 2018 O O . MET A 1 247 ? 14.721 19.467 3.362 1.00 85.12 247 MET A O 1
ATOM 2022 N N . LYS A 1 248 ? 14.347 19.832 5.555 1.00 87.00 248 LYS A N 1
ATOM 2023 C CA . LYS A 1 248 ? 15.349 20.897 5.712 1.00 87.00 248 LYS A CA 1
ATOM 2024 C C . LYS A 1 248 ? 16.763 20.332 5.600 1.00 87.00 248 LYS A C 1
ATOM 2026 O O . LYS A 1 248 ? 17.519 20.836 4.777 1.00 87.00 248 LYS A O 1
ATOM 2031 N N . GLU A 1 249 ? 17.072 19.247 6.308 1.00 84.81 249 GLU A N 1
ATOM 2032 C CA . GLU A 1 249 ? 18.369 18.552 6.230 1.00 84.81 249 GLU A CA 1
ATOM 2033 C C . GLU A 1 249 ? 18.726 18.183 4.788 1.00 84.81 249 GLU A C 1
ATOM 2035 O O . GLU A 1 249 ? 19.772 18.577 4.282 1.00 84.81 249 GLU A O 1
ATOM 2040 N N . LYS A 1 250 ? 17.801 17.543 4.059 1.00 81.12 250 LYS A N 1
ATOM 2041 C CA . LYS A 1 250 ? 18.015 17.199 2.643 1.00 81.12 250 LYS A CA 1
ATOM 2042 C C . LYS A 1 250 ? 18.280 18.412 1.752 1.00 81.12 250 LYS A C 1
ATOM 2044 O O . LYS A 1 250 ? 19.015 18.298 0.771 1.00 81.12 250 LYS A O 1
ATOM 2049 N N . LYS A 1 251 ? 17.646 19.557 2.032 1.00 78.31 251 LYS A N 1
ATOM 2050 C CA . LYS A 1 251 ? 17.896 20.801 1.288 1.00 78.31 251 LYS A CA 1
ATOM 2051 C C . LYS A 1 251 ? 19.281 21.357 1.610 1.00 78.31 251 LYS A C 1
ATOM 2053 O O . LYS A 1 251 ? 19.956 21.790 0.681 1.00 78.31 251 LYS A O 1
ATOM 2058 N N . THR A 1 252 ? 19.701 21.317 2.871 1.00 76.81 252 THR A N 1
ATOM 2059 C CA . THR A 1 252 ? 21.043 21.730 3.301 1.00 76.81 252 THR A CA 1
ATOM 2060 C C . THR A 1 252 ? 22.115 20.833 2.687 1.00 76.81 252 THR A C 1
ATOM 2062 O O . THR A 1 252 ? 23.010 21.345 2.028 1.00 76.81 252 THR A O 1
ATOM 2065 N N . ASP A 1 253 ? 21.961 19.509 2.752 1.00 74.38 253 ASP A N 1
ATOM 2066 C CA . ASP A 1 253 ? 22.873 18.550 2.111 1.00 74.38 253 ASP A CA 1
ATOM 2067 C C . ASP A 1 253 ? 22.989 18.778 0.604 1.00 74.38 253 ASP A C 1
ATOM 2069 O O . ASP A 1 253 ? 24.067 18.671 0.021 1.00 74.38 253 ASP A O 1
ATOM 2073 N N . ARG A 1 254 ? 21.866 19.088 -0.055 1.00 73.50 254 ARG A N 1
ATOM 2074 C CA . ARG A 1 254 ? 21.857 19.383 -1.488 1.00 73.50 254 ARG A CA 1
ATOM 2075 C C . ARG A 1 254 ? 22.576 20.695 -1.796 1.00 73.50 254 ARG A C 1
ATOM 2077 O O . ARG A 1 254 ? 23.311 20.731 -2.774 1.00 73.50 254 ARG A O 1
ATOM 2084 N N . LYS A 1 255 ? 22.388 21.739 -0.982 1.00 69.62 255 LYS A N 1
ATOM 2085 C CA . LYS A 1 255 ? 23.130 23.002 -1.112 1.00 69.62 255 LYS A CA 1
ATOM 2086 C C . LYS A 1 255 ? 24.626 22.784 -0.902 1.00 69.62 255 LYS A C 1
ATOM 2088 O O . LYS A 1 255 ? 25.397 23.181 -1.761 1.00 69.62 255 LYS A O 1
ATOM 2093 N N . ASN A 1 256 ? 25.011 22.066 0.151 1.00 67.69 256 ASN A N 1
ATOM 2094 C CA . ASN A 1 256 ? 26.410 21.763 0.453 1.00 67.69 256 ASN A CA 1
ATOM 2095 C C . ASN A 1 256 ? 27.068 20.951 -0.672 1.00 67.69 256 ASN A C 1
ATOM 2097 O O . ASN A 1 256 ? 28.190 21.239 -1.062 1.00 67.69 256 ASN A O 1
ATOM 2101 N N . LYS A 1 257 ? 26.357 19.983 -1.265 1.00 66.06 257 LYS A N 1
ATOM 2102 C CA . LYS A 1 257 ? 26.861 19.242 -2.434 1.00 66.06 257 LYS A CA 1
ATOM 2103 C C . LYS A 1 257 ? 27.025 20.110 -3.678 1.00 66.06 257 LYS A C 1
ATOM 2105 O O . LYS A 1 257 ? 27.952 19.870 -4.435 1.00 66.06 257 LYS A O 1
ATOM 2110 N N . ILE A 1 258 ? 26.129 21.069 -3.911 1.00 67.19 258 ILE A N 1
ATOM 2111 C CA . ILE A 1 258 ? 26.249 22.007 -5.039 1.00 67.19 258 ILE A CA 1
ATOM 2112 C C . ILE A 1 258 ? 27.418 22.971 -4.804 1.00 67.19 258 ILE A C 1
ATOM 2114 O O . ILE A 1 258 ? 28.159 23.234 -5.738 1.00 67.19 258 ILE A O 1
ATOM 2118 N N . GLN A 1 259 ? 27.598 23.445 -3.569 1.00 56.94 259 GLN A N 1
ATOM 2119 C CA . GLN A 1 259 ? 28.713 24.302 -3.165 1.00 56.94 259 GLN A CA 1
ATOM 2120 C C . GLN A 1 259 ? 30.063 23.616 -3.432 1.00 56.94 259 GLN A C 1
ATOM 2122 O O . GLN A 1 259 ? 30.891 24.173 -4.137 1.00 56.94 259 GLN A O 1
ATOM 2127 N N . ILE A 1 260 ? 30.228 22.366 -2.979 1.00 63.09 260 ILE A N 1
ATOM 2128 C CA . ILE A 1 260 ? 31.442 21.566 -3.221 1.00 63.09 260 ILE A CA 1
ATOM 2129 C C . ILE A 1 260 ? 31.708 21.388 -4.726 1.00 63.09 260 ILE A C 1
ATOM 2131 O O . ILE A 1 260 ? 32.845 21.466 -5.159 1.00 63.09 260 ILE A O 1
ATOM 2135 N N . PHE A 1 261 ? 30.664 21.196 -5.538 1.00 51.28 261 PHE A N 1
ATOM 2136 C CA . PHE A 1 261 ? 30.790 21.044 -6.995 1.00 51.28 261 PHE A CA 1
ATOM 2137 C C . PHE A 1 261 ? 31.136 22.338 -7.752 1.00 51.28 261 PHE A C 1
ATOM 2139 O O . PHE A 1 261 ? 31.4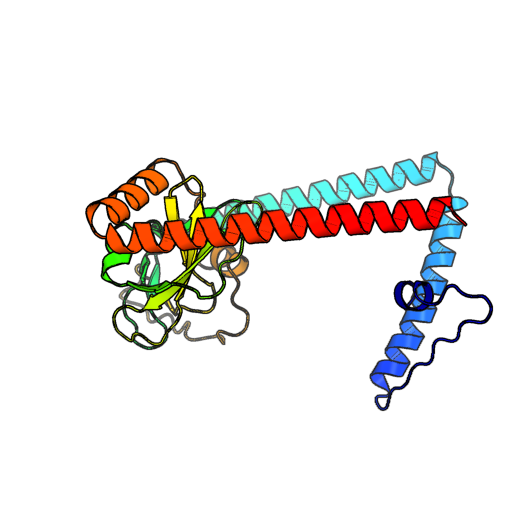45 22.258 -8.935 1.00 51.28 261 PHE A O 1
ATOM 2146 N N . LEU A 1 262 ? 30.988 23.510 -7.129 1.00 53.94 262 LEU A N 1
ATOM 2147 C CA . LEU A 1 262 ? 31.331 24.810 -7.722 1.00 53.94 262 LEU A CA 1
ATOM 2148 C C . LEU A 1 262 ? 32.713 25.309 -7.274 1.00 53.94 262 LEU A C 1
ATOM 2150 O O . LEU A 1 262 ? 33.218 26.271 -7.844 1.00 53.94 262 LEU A O 1
ATOM 2154 N N . GLU A 1 263 ? 33.284 24.688 -6.241 1.00 51.50 263 GLU A N 1
ATOM 2155 C CA . GLU A 1 263 ? 34.600 25.006 -5.677 1.00 51.50 263 GLU A CA 1
ATOM 2156 C C . GLU A 1 263 ? 35.712 24.053 -6.186 1.00 51.50 263 GLU A C 1
ATOM 2158 O O . GLU A 1 263 ? 36.886 24.306 -5.914 1.00 51.50 263 GLU A O 1
ATOM 2163 N N . GLU A 1 264 ? 35.358 23.008 -6.952 1.00 44.59 264 GLU A N 1
ATOM 2164 C CA . GLU A 1 264 ? 36.251 22.131 -7.747 1.00 44.59 264 GLU A CA 1
ATOM 2165 C C . GLU A 1 264 ? 36.240 22.508 -9.238 1.00 44.59 264 GLU A C 1
ATOM 2167 O O . GLU A 1 264 ? 37.321 22.432 -9.869 1.00 44.59 264 GLU A O 1
#

Radius of gyration: 25.95 Å; chains: 1; bounding box: 67×52×64 Å

InterPro domains:
  IPR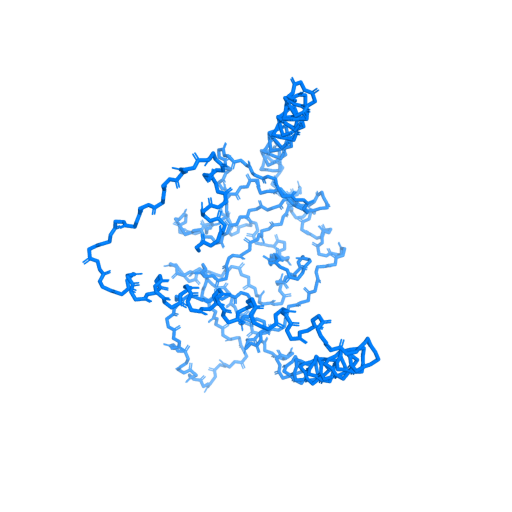021673 RIG-I-like receptor, C-terminal regulatory domain [PF11648] (87-179)
  IPR021673 RIG-I-like receptor, C-terminal regulatory domain [PS51789] (77-213)
  IPR027417 P-loop containing nucleoside triphosphate hydrolase [G3DSA:3.40.50.300] (1-24)
  IPR027417 P-loop containing nucleoside triphosphate hydrolase [G3DSA:3.40.50.300] (25-57)
  IPR038557 RIG-I-like receptor, C-terminal domain superfamily [G3DSA:2.170.150.30] (76-227)
  IPR051363 RIG-I-like Receptor (RLR) Helicase [PTHR14074] (1-198)

Foldseek 3Di:
DVVVVVVQPDPPDDDDDDDPDVVVVVVVVVVVVVVVVVVVVVVVLVVDDPVVNVVVVVVVVVVVVVVVVVVVVVQVVLQVVFAPWKKFWAFPPPRHTQDILVQWADDVNAWIWGLDLCNVVQWDWAFDPAWADDPFWIFGTFIAGSPPRPQTQGTWIQGPNAITHTGFQLRIDIGIDPDPDDPPVPPDDDSPPGDVVCCCRPHHPHHHDDPVSRVSRRCSCCVPPVVVSVSSVVSRVVNVVVVVVVVVVVVVVVVVVVVVVVVD

Sequence (264 aa):
MIQRRGRARQKNSLSILLALDTGVEQAEYLNMQKEAMMMRCLINLQETSETNLKNQINAKREERRRIEERQLKVLEVKRLKLNNRRYKLSCRSCNNLICKSTHIRSIANSTFVVCDPTVWKRSKIDVREKPTKDHLFTKCAKWLCGQCGNQEWGVIVKYSNCYLPQLAANLFSLEREDLHDQLDEMRIGGDRGRTWQNIQSDYFNIAPINMRNIVDMFSALTNSFSTLTKQMDQQECIANIKFIEKMKEKKTDRKNKIQIFLEE

Secondary structure (DSSP, 8-state):
-HHHHTT--STT-------S-HHHHHHHHHHHHHHHHHHHHHHHHHHS-HHHHHHHHHHHHHHHHHHHHHHHHHHHHHHHHHTT--EEEEETTT--EEEEGGGEEEETTTEEEE--GGGGGGEEEEEEEEEEE-SS-EEEEEEEETTTSS-EEEEEEEETTEEEEEEPTTSEEEEESS-SS-------S-STT--HHHHHHHT---EEP-HHHHHHHHHHHHHH-HHHHHHHHHHHHHHHHHHHHHHHHHHHHHHHHHHHHHH-

pLDDT: mean 85.68, std 12.75, range [36.5, 96.94]